Protein AF-A0A554A199-F1 (afdb_monomer_lite)

Secondary structure (DSSP, 8-state):
--EEESS--HHHHHHHHT-S-EEEEE--SSTTSPPEEEEE-SS-EEEEETTEEEEEEE--S--HHHHHHHHH-EEEEEEE-SSSS--EEEEEEEEEEE-TTSHHHHHHGGGS---TTEEEEEEEEEEEEEEE--TTPPP--------HHHHHHHTS-HHHHHHHHHHHSSB-TT-PBPHHHHHHT-

Radius of gyration: 16.73 Å; chains: 1; bounding box: 45×37×40 Å

Structure (mmCIF, N/CA/C/O backbone):
data_AF-A0A554A199-F1
#
_entry.id   AF-A0A554A199-F1
#
loop_
_atom_site.group_PDB
_atom_site.id
_atom_site.type_symbol
_atom_site.label_atom_id
_atom_site.label_alt_id
_atom_site.label_comp_id
_atom_site.label_asym_id
_atom_site.label_entity_id
_atom_site.label_seq_id
_atom_site.pdbx_PDB_ins_code
_atom_site.Cartn_x
_atom_site.Cartn_y
_atom_site.Cartn_z
_atom_site.occupancy
_atom_site.B_iso_or_equiv
_atom_site.auth_seq_id
_atom_site.auth_comp_id
_atom_site.auth_asym_id
_atom_site.auth_atom_id
_atom_site.pdbx_PDB_model_num
ATOM 1 N N . MET A 1 1 ? -18.765 7.154 17.580 1.00 75.56 1 MET A N 1
ATOM 2 C CA . MET A 1 1 ? -17.843 8.310 17.665 1.00 75.56 1 MET A CA 1
ATOM 3 C C . MET A 1 1 ? -16.475 7.884 17.159 1.00 75.56 1 MET A C 1
ATOM 5 O O . MET A 1 1 ? -16.117 6.733 17.389 1.00 75.56 1 MET A O 1
ATOM 9 N N . ALA A 1 2 ? -15.752 8.751 16.447 1.00 90.25 2 ALA A N 1
ATOM 10 C CA . ALA A 1 2 ? -14.394 8.428 16.018 1.00 90.25 2 ALA A CA 1
ATOM 11 C C . ALA A 1 2 ? -13.449 8.342 17.228 1.00 90.25 2 ALA A C 1
ATOM 13 O O . ALA A 1 2 ? -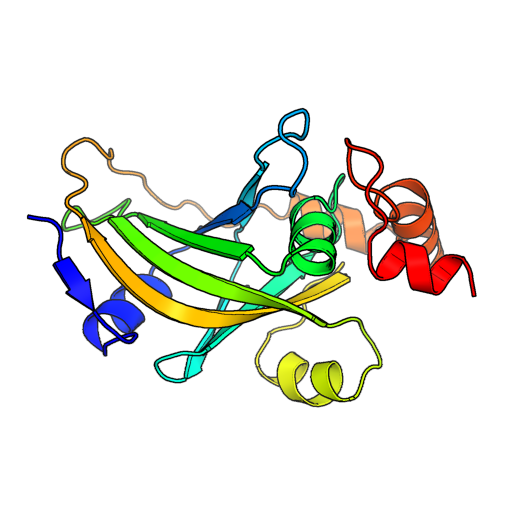13.617 9.101 18.182 1.00 90.25 2 ALA A O 1
ATOM 14 N N . LYS A 1 3 ? -12.486 7.420 17.193 1.00 97.06 3 LYS A N 1
ATOM 15 C CA . LYS A 1 3 ? -11.450 7.262 18.222 1.00 97.06 3 LYS A CA 1
ATOM 16 C C . LYS A 1 3 ? -10.078 7.204 17.565 1.00 97.06 3 LYS A C 1
ATOM 18 O O . LYS A 1 3 ? -9.952 6.690 16.455 1.00 97.06 3 LYS A O 1
ATOM 23 N N . THR A 1 4 ? -9.081 7.725 18.263 1.00 98.19 4 THR A N 1
ATOM 24 C CA . THR A 1 4 ? -7.686 7.762 17.824 1.00 98.19 4 THR A CA 1
ATOM 25 C C . THR A 1 4 ? -6.834 6.991 18.823 1.00 98.19 4 THR A C 1
ATOM 27 O O . THR A 1 4 ? -7.099 7.049 20.022 1.00 98.19 4 THR A O 1
ATOM 30 N N . TYR A 1 5 ? -5.835 6.274 18.324 1.00 98.50 5 TYR A N 1
ATOM 31 C CA . TYR A 1 5 ? -4.916 5.446 19.092 1.00 98.50 5 TYR A CA 1
ATOM 32 C C . TYR A 1 5 ? -3.501 5.620 18.546 1.00 98.50 5 TYR A C 1
ATOM 34 O O . TYR A 1 5 ? -3.322 5.886 17.356 1.00 98.50 5 TYR A O 1
ATOM 42 N N . GLU A 1 6 ? -2.509 5.420 19.405 1.00 97.94 6 GLU A N 1
ATOM 43 C CA . GLU A 1 6 ? -1.090 5.497 19.037 1.00 97.94 6 GLU A CA 1
ATOM 44 C C . GLU A 1 6 ? -0.603 4.231 18.320 1.00 97.94 6 GLU A C 1
ATOM 46 O O . GLU A 1 6 ? 0.428 4.259 17.660 1.00 97.94 6 GLU A O 1
ATOM 51 N N . SER A 1 7 ? -1.336 3.117 18.420 1.00 98.31 7 SER A N 1
ATOM 52 C CA . SER A 1 7 ? -0.926 1.829 17.857 1.00 98.31 7 SER A CA 1
ATOM 53 C C . SER A 1 7 ? -2.106 0.908 17.516 1.00 98.31 7 SER A C 1
ATOM 55 O O . SER A 1 7 ? -3.270 1.145 17.869 1.00 98.31 7 SER A O 1
ATOM 57 N N . ILE A 1 8 ? -1.807 -0.154 16.770 1.00 98.81 8 ILE A N 1
ATOM 58 C CA . ILE A 1 8 ? -2.719 -1.249 16.446 1.00 98.81 8 ILE A CA 1
ATOM 59 C C . ILE A 1 8 ? -2.924 -2.081 17.718 1.00 98.81 8 ILE A C 1
ATOM 61 O O . ILE A 1 8 ? -1.979 -2.613 18.293 1.00 98.81 8 ILE A O 1
ATOM 65 N N . LEU A 1 9 ? -4.181 -2.187 18.152 1.00 98.62 9 LEU A N 1
ATOM 66 C CA . LEU A 1 9 ? -4.595 -2.993 19.298 1.00 98.62 9 LEU A CA 1
ATOM 67 C C . LEU A 1 9 ? -5.093 -4.363 18.815 1.00 98.62 9 LEU A C 1
ATOM 69 O O . LEU A 1 9 ? -5.524 -4.460 17.664 1.00 98.62 9 LEU A O 1
ATOM 73 N N . PRO A 1 10 ? -5.183 -5.384 19.688 1.00 98.56 10 PRO A N 1
ATOM 74 C CA . PRO A 1 10 ? -5.672 -6.710 19.297 1.00 98.56 10 PRO A CA 1
ATOM 75 C C . PRO A 1 10 ? -7.042 -6.696 18.597 1.00 98.56 10 PRO A C 1
ATOM 77 O O . PRO A 1 10 ? -7.283 -7.444 17.654 1.00 98.56 10 PRO A O 1
ATOM 80 N N . ALA A 1 11 ? -7.945 -5.792 18.996 1.00 97.75 11 ALA A N 1
ATOM 81 C CA . ALA A 1 11 ? -9.241 -5.626 18.333 1.00 97.75 11 ALA A CA 1
ATOM 82 C C . ALA A 1 11 ? -9.128 -5.034 16.911 1.00 97.75 11 ALA A C 1
ATOM 84 O O . ALA A 1 11 ? -9.928 -5.374 16.038 1.00 97.75 11 ALA A O 1
ATOM 85 N N . HIS A 1 12 ? -8.147 -4.155 16.675 1.00 98.44 12 HIS A N 1
ATOM 86 C CA . HIS A 1 12 ? -7.847 -3.594 15.354 1.00 98.44 12 HIS A CA 1
ATOM 87 C C . HIS A 1 12 ? -7.248 -4.661 14.440 1.00 98.44 12 HIS A C 1
ATOM 89 O O . HIS A 1 12 ? -7.703 -4.809 13.312 1.00 98.44 12 HIS A O 1
ATOM 95 N N . GLU A 1 13 ? -6.283 -5.427 14.944 1.00 98.44 13 GLU A N 1
ATOM 96 C CA . GLU A 1 13 ? -5.675 -6.551 14.232 1.00 98.44 13 GLU A CA 1
ATOM 97 C C . GLU A 1 13 ? -6.724 -7.592 13.841 1.00 98.44 13 GLU A C 1
ATOM 99 O O . GLU A 1 13 ? -6.880 -7.891 12.661 1.00 98.44 13 GLU A O 1
ATOM 104 N N . ALA A 1 14 ? -7.545 -8.044 14.796 1.00 97.88 14 ALA A N 1
ATOM 105 C CA . ALA A 1 14 ? -8.619 -8.991 14.516 1.00 97.88 14 ALA A CA 1
ATOM 106 C C . ALA A 1 14 ? -9.585 -8.476 13.437 1.00 97.88 14 ALA A C 1
ATOM 108 O O . ALA A 1 14 ? -10.088 -9.259 12.633 1.00 97.88 14 ALA A O 1
ATOM 109 N N . PHE A 1 15 ? -9.868 -7.170 13.416 1.00 97.94 15 PHE A N 1
ATOM 110 C CA . PHE A 1 15 ? -10.668 -6.567 12.354 1.00 97.94 15 PHE A CA 1
ATOM 111 C C . PHE A 1 15 ? -9.951 -6.585 11.004 1.00 97.94 15 PHE A C 1
ATOM 113 O O . PHE A 1 15 ? -10.557 -7.023 10.028 1.00 97.94 15 PHE A O 1
ATOM 120 N N . ILE A 1 16 ? -8.695 -6.136 10.956 1.00 98.31 16 ILE A N 1
ATOM 121 C CA . ILE A 1 16 ? -7.876 -6.065 9.740 1.00 98.31 16 ILE A CA 1
ATOM 122 C C . ILE A 1 16 ? -7.748 -7.449 9.093 1.00 98.31 16 ILE A C 1
ATOM 124 O O . ILE A 1 16 ? -8.005 -7.574 7.900 1.00 98.31 16 ILE A O 1
ATOM 128 N N . THR A 1 17 ? -7.465 -8.496 9.873 1.00 96.19 17 THR A N 1
ATOM 129 C CA . THR A 1 17 ? -7.273 -9.872 9.375 1.00 96.19 17 THR A CA 1
ATOM 130 C C . THR A 1 17 ? -8.523 -10.470 8.717 1.00 96.19 17 THR A C 1
ATOM 132 O O . THR A 1 17 ? -8.421 -11.398 7.921 1.00 96.19 17 THR A O 1
ATOM 135 N N . ARG A 1 18 ? -9.722 -9.948 9.009 1.00 95.31 18 ARG A N 1
ATOM 136 C CA . ARG A 1 18 ? -10.963 -10.384 8.340 1.00 95.31 18 ARG A CA 1
ATOM 137 C C . ARG A 1 18 ? -11.209 -9.693 7.000 1.00 95.31 18 ARG A C 1
ATOM 139 O O . ARG A 1 18 ? -12.078 -10.126 6.247 1.00 95.31 18 ARG A O 1
ATOM 146 N N . GLN A 1 19 ? -10.498 -8.607 6.707 1.00 96.44 19 GLN A N 1
ATOM 147 C CA . GLN A 1 19 ? -10.754 -7.821 5.506 1.00 96.44 19 GLN A CA 1
ATOM 148 C C . GLN A 1 19 ? -10.137 -8.489 4.280 1.00 96.44 19 GLN A C 1
ATOM 150 O O . GLN A 1 19 ? -8.992 -8.924 4.305 1.00 96.44 19 GLN A O 1
ATOM 155 N N . ARG A 1 20 ? -10.901 -8.532 3.185 1.00 95.56 20 ARG A N 1
ATOM 156 C CA . ARG A 1 20 ? -10.454 -9.054 1.878 1.00 95.56 20 ARG A CA 1
ATOM 157 C C . ARG A 1 20 ? -9.939 -7.969 0.938 1.00 95.56 20 ARG A C 1
ATOM 159 O O . ARG A 1 20 ? -9.329 -8.256 -0.082 1.00 95.56 20 ARG A O 1
ATOM 166 N N . VAL A 1 21 ? -10.212 -6.712 1.273 1.00 97.56 21 VAL A N 1
ATOM 167 C CA . VAL A 1 21 ? -9.780 -5.547 0.510 1.00 97.56 21 VAL A CA 1
ATOM 168 C C . VAL A 1 21 ? -9.412 -4.423 1.469 1.00 97.56 21 VAL A C 1
ATOM 170 O O . VAL A 1 21 ? -10.056 -4.222 2.502 1.00 97.56 21 VAL A O 1
ATOM 173 N N . PHE A 1 22 ? -8.383 -3.671 1.110 1.00 98.62 22 PHE A N 1
ATOM 174 C CA . PHE A 1 22 ? -7.999 -2.434 1.777 1.00 98.62 22 PHE A CA 1
ATOM 175 C C . PHE A 1 22 ? -7.674 -1.360 0.746 1.00 98.62 22 PHE A C 1
ATOM 177 O O . PHE A 1 22 ? -7.474 -1.639 -0.434 1.00 98.62 22 PHE A O 1
ATOM 184 N N . PHE A 1 23 ? -7.648 -0.108 1.183 1.00 98.75 23 PHE A N 1
ATOM 185 C CA . PHE A 1 23 ? -7.458 1.046 0.313 1.00 98.75 23 PHE A CA 1
ATOM 186 C C . PHE A 1 23 ? -6.222 1.805 0.748 1.00 98.75 23 PHE A C 1
ATOM 188 O O . PHE A 1 23 ? -6.055 2.097 1.929 1.00 98.75 23 PHE A O 1
ATOM 195 N N . VAL A 1 24 ? -5.375 2.154 -0.209 1.00 98.81 24 VAL A N 1
ATOM 196 C CA . VAL A 1 24 ? -4.153 2.911 0.038 1.00 98.81 24 VAL A CA 1
ATOM 197 C C . VAL A 1 24 ? -4.304 4.304 -0.546 1.00 98.81 24 VAL A C 1
ATOM 199 O O . VAL A 1 24 ? -4.477 4.448 -1.752 1.00 98.81 24 VAL A O 1
ATOM 202 N N . GLY A 1 25 ? -4.244 5.318 0.310 1.00 98.75 25 GLY A N 1
ATOM 203 C CA . GLY A 1 25 ? -4.202 6.726 -0.062 1.00 98.75 25 GLY A CA 1
ATOM 204 C C . GLY A 1 25 ? -2.772 7.263 -0.039 1.00 98.75 25 GLY A C 1
ATOM 205 O O . GLY A 1 25 ? -2.051 7.059 0.940 1.00 98.75 25 GLY A O 1
ATOM 206 N N . SER A 1 26 ? -2.372 7.970 -1.091 1.00 98.56 26 SER A N 1
ATOM 207 C CA . SER A 1 26 ? -1.074 8.647 -1.199 1.00 98.56 26 SER A CA 1
ATOM 208 C C . SER A 1 26 ? -1.205 9.906 -2.053 1.00 98.56 26 SER A C 1
ATOM 210 O O . SER A 1 26 ? -2.042 9.963 -2.948 1.00 98.56 26 SER A O 1
ATOM 212 N N . ALA A 1 27 ? -0.359 10.908 -1.834 1.00 98.12 27 ALA A N 1
ATOM 213 C CA . ALA A 1 27 ? -0.385 12.145 -2.617 1.00 98.12 27 ALA A CA 1
ATOM 214 C C . ALA A 1 27 ? 1.037 12.681 -2.826 1.00 98.12 27 ALA A C 1
ATOM 216 O O . ALA A 1 27 ? 1.862 12.541 -1.909 1.00 98.12 27 ALA A O 1
ATOM 217 N N . PRO A 1 28 ? 1.323 13.296 -3.982 1.00 97.50 28 PRO A N 1
ATOM 218 C CA . PRO A 1 28 ? 2.590 13.971 -4.209 1.00 97.50 28 PRO A CA 1
ATOM 219 C C . PRO A 1 28 ? 2.679 15.261 -3.374 1.00 97.50 28 PRO A C 1
ATOM 221 O O . PRO A 1 28 ? 1.742 15.633 -2.658 1.00 97.50 28 PRO A O 1
ATOM 224 N N . LEU A 1 29 ? 3.835 15.921 -3.406 1.00 97.06 29 LEU A N 1
ATOM 225 C CA . LEU A 1 29 ? 4.047 17.227 -2.776 1.00 97.06 29 LEU A CA 1
ATOM 226 C C . LEU A 1 29 ? 3.475 18.378 -3.603 1.00 97.06 29 LEU A C 1
ATOM 228 O O . LEU A 1 29 ? 3.079 19.384 -3.022 1.00 97.06 29 LEU A O 1
ATOM 232 N N . SER A 1 30 ? 3.447 18.234 -4.929 1.00 96.00 30 SER A N 1
ATOM 233 C CA . SER A 1 30 ? 2.908 19.258 -5.825 1.00 96.00 30 SER A CA 1
ATOM 234 C C . SER A 1 30 ? 1.414 19.467 -5.587 1.00 96.00 30 SER A C 1
ATOM 236 O O . SER A 1 30 ? 0.653 18.501 -5.549 1.00 96.00 30 SER A O 1
ATOM 238 N N . GLU A 1 31 ? 0.991 20.729 -5.495 1.00 95.38 31 GLU A N 1
ATOM 239 C CA . GLU A 1 31 ? -0.426 21.109 -5.420 1.00 95.38 31 GLU A CA 1
ATOM 240 C C . GLU A 1 31 ? -1.186 20.802 -6.721 1.00 95.38 31 GLU A C 1
ATOM 242 O O . GLU A 1 31 ? -2.398 20.609 -6.695 1.00 95.38 31 GLU A O 1
ATOM 247 N N . GLU A 1 32 ? -0.474 20.711 -7.848 1.00 95.31 32 GLU A N 1
ATOM 248 C CA . GLU A 1 32 ? -1.026 20.312 -9.151 1.00 95.31 32 GLU A CA 1
ATOM 249 C C . GLU A 1 32 ? -1.072 18.786 -9.332 1.00 95.31 32 GLU A C 1
ATOM 251 O O . GLU A 1 32 ? -1.660 18.289 -10.292 1.00 95.31 32 GLU A O 1
ATOM 256 N N . GLY A 1 33 ? -0.424 18.037 -8.435 1.00 94.94 33 GLY A N 1
ATOM 257 C CA . GLY A 1 33 ? -0.337 16.585 -8.516 1.00 94.94 33 GLY A CA 1
ATOM 258 C C . GLY A 1 33 ? -1.620 15.882 -8.070 1.00 94.94 33 GLY A C 1
ATOM 259 O O . GLY A 1 33 ? -2.427 16.400 -7.296 1.00 94.94 33 GLY A O 1
ATOM 260 N N . ASN A 1 34 ? -1.804 14.654 -8.543 1.00 97.19 34 ASN A N 1
ATOM 261 C CA . ASN A 1 34 ? -3.024 13.894 -8.335 1.00 97.19 34 ASN A CA 1
ATOM 262 C C . ASN A 1 34 ? -2.988 13.107 -7.019 1.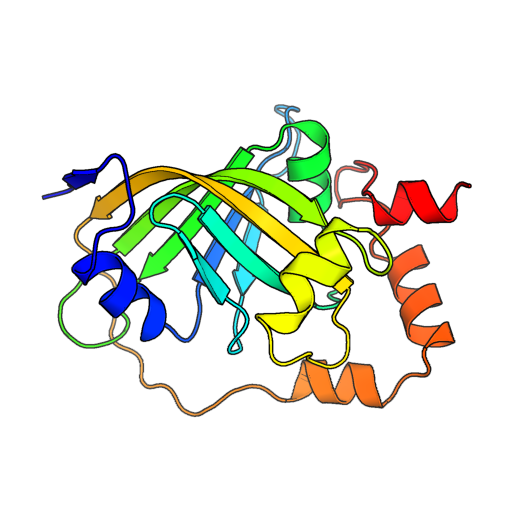00 97.19 34 ASN A C 1
ATOM 264 O O . ASN A 1 34 ? -2.079 12.324 -6.734 1.00 97.19 34 ASN A O 1
ATOM 268 N N . VAL A 1 35 ? -4.040 13.251 -6.209 1.00 98.00 35 VAL A N 1
ATOM 269 C CA . VAL A 1 35 ? -4.253 12.376 -5.049 1.00 98.00 35 VAL A CA 1
ATOM 270 C C . VAL A 1 35 ? -4.637 10.984 -5.544 1.00 98.00 35 VAL A C 1
ATOM 272 O O . VAL A 1 35 ? -5.597 10.816 -6.292 1.00 98.00 35 VAL A O 1
ATOM 275 N N . ASN A 1 36 ? -3.918 9.967 -5.078 1.00 98.00 36 ASN A N 1
ATOM 276 C CA . ASN A 1 36 ? -4.136 8.583 -5.466 1.00 98.00 36 ASN A CA 1
ATOM 277 C C . ASN A 1 36 ? -4.848 7.799 -4.356 1.00 98.00 36 ASN A C 1
ATOM 279 O O . ASN A 1 36 ? -4.467 7.866 -3.185 1.00 98.00 36 ASN A O 1
ATOM 283 N N . ILE A 1 37 ? -5.840 6.998 -4.748 1.00 98.25 37 ILE A N 1
ATOM 284 C CA . ILE A 1 37 ? -6.472 5.980 -3.906 1.00 98.25 37 ILE A CA 1
ATOM 285 C C . ILE A 1 37 ? -6.457 4.664 -4.678 1.00 98.25 37 ILE A C 1
ATOM 287 O O . ILE A 1 37 ? -7.042 4.556 -5.752 1.00 98.25 37 ILE A O 1
ATOM 291 N N . SER A 1 38 ? -5.797 3.650 -4.129 1.00 97.38 38 SER A N 1
ATOM 292 C CA . SER A 1 38 ? -5.647 2.345 -4.770 1.00 97.38 38 SER A CA 1
ATOM 293 C C . SER A 1 38 ? -6.240 1.236 -3.899 1.00 97.38 38 SER A C 1
ATOM 295 O O . SER A 1 38 ? -5.726 1.011 -2.800 1.00 97.38 38 SER A O 1
ATOM 297 N N . PRO A 1 39 ? -7.281 0.515 -4.353 1.00 97.50 39 PRO A N 1
ATOM 298 C CA . PRO A 1 39 ? -7.716 -0.702 -3.682 1.00 97.50 39 PRO A CA 1
ATOM 299 C C . PRO A 1 39 ? -6.672 -1.811 -3.865 1.00 97.50 39 PRO A C 1
ATOM 301 O O . PRO A 1 39 ? -6.008 -1.903 -4.902 1.00 97.50 39 PRO A O 1
ATOM 304 N N . LYS A 1 40 ? -6.538 -2.657 -2.849 1.00 97.75 40 LYS A N 1
ATOM 305 C CA . LYS A 1 40 ? -5.666 -3.831 -2.805 1.00 97.75 40 LYS A CA 1
ATOM 306 C C . LYS A 1 40 ? -6.484 -5.014 -2.297 1.00 97.75 40 LYS A C 1
ATOM 308 O O . LYS A 1 40 ? -7.222 -4.854 -1.330 1.00 97.75 40 LYS A O 1
ATOM 313 N N . GLY A 1 41 ? -6.374 -6.151 -2.974 1.00 95.69 41 GLY A N 1
ATOM 314 C CA . GLY A 1 41 ? -7.018 -7.417 -2.607 1.00 95.69 41 GLY A CA 1
ATOM 315 C C . GLY A 1 41 ? -5.985 -8.535 -2.479 1.00 95.69 41 GLY A C 1
ATOM 316 O O . GLY A 1 41 ? -4.788 -8.242 -2.459 1.00 95.69 41 GLY A O 1
ATOM 317 N N . TYR A 1 42 ? -6.448 -9.789 -2.467 1.00 96.00 42 TYR A N 1
ATOM 318 C CA . TYR A 1 42 ? -5.669 -10.970 -2.076 1.00 96.00 42 TYR A CA 1
ATOM 319 C C . TYR A 1 42 ? -5.218 -10.941 -0.609 1.00 96.00 42 TYR A C 1
ATOM 321 O O . TYR A 1 42 ? -5.322 -9.929 0.087 1.00 96.00 42 TYR A O 1
ATOM 329 N N . ASP A 1 43 ? -4.659 -12.058 -0.140 1.00 96.06 43 ASP A N 1
ATOM 330 C CA . ASP A 1 43 ? -3.967 -12.112 1.148 1.00 96.06 43 ASP A CA 1
ATOM 331 C C . ASP A 1 43 ? -2.581 -11.446 1.057 1.00 96.06 43 ASP A C 1
ATOM 333 O O . ASP A 1 43 ? -1.535 -12.090 1.070 1.00 96.06 43 ASP A O 1
ATOM 337 N N . SER A 1 44 ? -2.580 -10.124 0.884 1.00 97.50 44 SER A N 1
ATOM 338 C CA . SER A 1 44 ? -1.377 -9.350 0.581 1.00 97.50 44 SER A CA 1
ATOM 339 C C . SER A 1 44 ? -0.952 -8.409 1.707 1.00 97.50 44 SER A C 1
ATOM 341 O O . SER A 1 44 ? -0.033 -7.627 1.490 1.00 97.50 44 SER A O 1
ATOM 343 N N . PHE A 1 45 ? -1.617 -8.407 2.866 1.00 98.62 45 PHE A N 1
ATOM 344 C CA . PHE A 1 45 ? -1.367 -7.467 3.967 1.00 98.62 45 PHE A CA 1
ATOM 345 C C . PHE A 1 45 ? -0.822 -8.189 5.200 1.00 98.62 45 PHE A C 1
ATOM 347 O O . PHE A 1 45 ? -1.317 -9.251 5.572 1.00 98.62 45 PHE A O 1
ATOM 354 N N . ARG A 1 46 ? 0.179 -7.612 5.865 1.00 98.50 46 ARG A N 1
ATOM 355 C CA . ARG A 1 46 ? 0.789 -8.157 7.083 1.00 98.50 46 ARG A CA 1
ATOM 356 C C . ARG A 1 46 ? 0.919 -7.073 8.143 1.00 98.50 46 ARG A C 1
ATOM 358 O O . ARG A 1 46 ? 1.353 -5.959 7.856 1.00 98.50 46 ARG A O 1
ATOM 365 N N . ILE A 1 47 ? 0.565 -7.422 9.375 1.00 98.69 47 ILE A N 1
ATOM 366 C CA . ILE A 1 47 ? 0.889 -6.644 10.572 1.00 98.69 47 ILE A CA 1
ATOM 367 C C . ILE A 1 47 ? 2.198 -7.223 11.107 1.00 98.69 47 ILE A C 1
ATOM 369 O O . ILE A 1 47 ? 2.259 -8.406 11.427 1.00 98.69 47 ILE A O 1
ATOM 373 N N . LEU A 1 48 ? 3.255 -6.413 11.129 1.00 98.44 48 LEU A N 1
ATOM 374 C CA . LEU A 1 48 ? 4.601 -6.825 11.545 1.00 98.44 48 LEU A CA 1
ATOM 375 C C . LEU A 1 48 ? 4.849 -6.508 13.025 1.00 98.44 48 LEU A C 1
ATOM 377 O O . LEU A 1 48 ? 5.562 -7.231 13.714 1.00 98.44 48 LEU A O 1
ATOM 381 N N . SER A 1 49 ? 4.241 -5.431 13.522 1.00 98.44 49 SER A N 1
ATOM 382 C CA . SER A 1 49 ? 4.188 -5.073 14.941 1.00 98.44 49 SER A CA 1
ATOM 383 C C . SER A 1 49 ? 2.984 -4.165 15.216 1.00 98.44 49 SER A C 1
ATOM 385 O O . SER A 1 49 ? 2.222 -3.827 14.308 1.00 98.44 49 SER A O 1
ATOM 387 N N . THR A 1 50 ? 2.821 -3.696 16.456 1.00 98.38 50 THR A N 1
ATOM 388 C CA . THR A 1 50 ? 1.744 -2.759 16.825 1.00 98.38 50 THR A CA 1
ATOM 389 C C . THR A 1 50 ? 1.807 -1.431 16.062 1.00 98.38 50 THR A C 1
ATOM 391 O O . THR A 1 50 ? 0.811 -0.715 16.000 1.00 98.38 50 THR A O 1
ATOM 394 N N . ASN A 1 51 ? 2.955 -1.085 15.474 1.00 98.56 51 ASN A N 1
ATOM 395 C CA . ASN A 1 51 ? 3.177 0.170 14.753 1.00 98.56 51 ASN A CA 1
ATOM 396 C C . ASN A 1 51 ? 3.813 -0.049 13.383 1.00 98.56 51 ASN A C 1
ATOM 398 O O . ASN A 1 51 ? 4.333 0.890 12.786 1.00 98.56 51 ASN A O 1
ATOM 402 N N . GLU A 1 52 ? 3.783 -1.273 12.868 1.00 98.69 52 GLU A N 1
ATOM 403 C CA . GLU A 1 52 ? 4.415 -1.577 11.598 1.00 98.69 52 GLU A CA 1
ATOM 404 C C . GLU A 1 52 ? 3.601 -2.578 10.802 1.00 98.69 52 GLU A C 1
ATOM 406 O O . GLU A 1 52 ? 3.168 -3.611 11.311 1.00 98.69 52 GLU A O 1
ATOM 411 N N . VAL A 1 53 ? 3.393 -2.253 9.534 1.00 98.88 53 VAL A N 1
ATOM 412 C CA . VAL A 1 53 ? 2.641 -3.073 8.592 1.00 98.88 53 VAL A CA 1
ATOM 413 C C . VAL A 1 53 ? 3.378 -3.134 7.266 1.00 98.88 53 VAL A C 1
ATOM 415 O O . VAL A 1 53 ? 4.182 -2.258 6.944 1.00 98.88 53 VAL A O 1
ATOM 418 N N . ALA A 1 54 ? 3.080 -4.147 6.468 1.00 98.81 54 ALA A N 1
ATOM 419 C CA . ALA A 1 54 ? 3.563 -4.238 5.105 1.00 98.81 54 ALA A CA 1
ATOM 420 C C . ALA A 1 54 ? 2.488 -4.812 4.188 1.00 98.81 54 ALA A C 1
ATOM 422 O O . ALA A 1 54 ? 1.614 -5.558 4.629 1.00 98.81 54 ALA A O 1
ATOM 423 N N . TYR A 1 55 ? 2.562 -4.490 2.899 1.00 98.75 55 TYR A N 1
ATOM 424 C CA . TYR A 1 55 ? 1.782 -5.205 1.901 1.00 98.75 55 TYR A CA 1
ATOM 425 C C . TYR A 1 55 ? 2.581 -5.547 0.650 1.00 98.75 55 TYR A C 1
ATOM 427 O O . TYR A 1 55 ? 3.439 -4.779 0.207 1.00 98.75 55 TYR A O 1
ATOM 435 N N . LEU A 1 56 ? 2.266 -6.708 0.076 1.00 98.44 56 LEU A N 1
ATOM 436 C CA . LEU A 1 56 ? 2.802 -7.171 -1.193 1.00 98.44 56 LEU A CA 1
ATOM 437 C C . LEU A 1 56 ? 2.107 -6.421 -2.335 1.00 98.44 56 LEU A C 1
ATOM 439 O O . LEU A 1 56 ? 0.897 -6.534 -2.525 1.00 98.44 56 LEU A O 1
ATOM 443 N N . ASP A 1 57 ? 2.866 -5.636 -3.095 1.00 98.00 57 ASP A N 1
ATOM 444 C CA . ASP A 1 57 ? 2.353 -4.850 -4.212 1.00 98.00 57 ASP A CA 1
ATOM 445 C C . ASP A 1 57 ? 2.678 -5.543 -5.540 1.00 98.00 57 ASP A C 1
ATOM 447 O O . ASP A 1 57 ? 3.841 -5.761 -5.903 1.00 98.00 57 ASP A O 1
ATOM 451 N N . LEU A 1 58 ? 1.626 -5.916 -6.267 1.00 97.19 58 LEU A N 1
ATOM 452 C CA . LEU A 1 58 ? 1.724 -6.658 -7.521 1.00 97.19 58 LEU A CA 1
ATOM 453 C C . LEU A 1 58 ? 1.867 -5.719 -8.725 1.00 97.19 58 LEU A C 1
ATOM 455 O O . LEU A 1 58 ? 1.585 -4.520 -8.673 1.00 97.19 58 LEU A O 1
ATOM 459 N N . THR A 1 59 ? 2.312 -6.277 -9.847 1.00 96.56 59 THR A N 1
ATOM 460 C CA . THR A 1 59 ? 2.494 -5.536 -11.099 1.00 96.56 59 THR A CA 1
ATOM 461 C C . THR A 1 59 ? 1.145 -5.121 -11.669 1.00 96.56 59 THR A C 1
ATOM 463 O O . THR A 1 59 ? 0.423 -5.943 -12.214 1.00 96.56 59 THR A O 1
ATOM 466 N N . GLY A 1 60 ? 0.829 -3.833 -11.572 1.00 92.94 60 GLY A N 1
ATOM 467 C CA . GLY A 1 60 ? -0.348 -3.226 -12.191 1.00 92.94 60 GLY A CA 1
ATOM 468 C C . GLY A 1 60 ? 0.009 -2.196 -13.262 1.00 92.94 60 GLY A C 1
ATOM 469 O O . GLY A 1 60 ? 1.182 -1.913 -13.529 1.00 92.94 60 GLY A O 1
ATOM 470 N N . SER A 1 61 ? -1.023 -1.586 -13.845 1.00 91.88 61 SER A N 1
ATOM 471 C CA . SER A 1 61 ? -0.892 -0.562 -14.890 1.00 91.88 61 SER A CA 1
ATOM 472 C C . SER A 1 61 ? -0.177 0.713 -14.437 1.00 91.88 61 SER A C 1
ATOM 474 O O . SER A 1 61 ? 0.408 1.389 -15.280 1.00 91.88 61 SER A O 1
ATOM 476 N N . GLY A 1 62 ? -0.194 1.013 -13.135 1.00 94.19 62 GLY A N 1
ATOM 477 C CA . GLY A 1 62 ? 0.466 2.170 -12.531 1.00 94.19 62 GLY A CA 1
ATOM 478 C C . GLY A 1 62 ? 1.325 1.816 -11.316 1.00 94.19 62 GLY A C 1
ATOM 479 O O . GLY A 1 62 ? 1.377 0.664 -10.859 1.00 94.19 62 GLY A O 1
ATOM 480 N N . ASN A 1 63 ? 2.024 2.828 -10.801 1.00 97.50 63 ASN A N 1
ATOM 481 C CA . ASN A 1 63 ? 2.888 2.725 -9.623 1.00 97.50 63 ASN A CA 1
ATOM 482 C C . ASN A 1 63 ? 2.877 4.021 -8.776 1.00 97.50 63 ASN A C 1
ATOM 484 O O . ASN A 1 63 ? 3.885 4.394 -8.179 1.00 97.50 63 ASN A O 1
ATOM 488 N N . GLU A 1 64 ? 1.723 4.699 -8.737 1.00 98.00 64 GLU A N 1
ATOM 489 C CA . GLU A 1 64 ? 1.501 6.009 -8.096 1.00 98.00 64 GLU A CA 1
ATOM 490 C C . GLU A 1 64 ? 1.940 6.039 -6.631 1.00 98.00 64 GLU A C 1
ATOM 492 O O . GLU A 1 64 ? 2.744 6.871 -6.216 1.00 98.00 64 GLU A O 1
ATOM 497 N N . THR A 1 65 ? 1.469 5.069 -5.843 1.00 98.25 65 THR A N 1
ATOM 498 C CA . THR A 1 65 ? 1.817 4.956 -4.424 1.00 98.25 65 THR A CA 1
ATOM 499 C C . THR A 1 65 ? 3.325 4.882 -4.208 1.00 98.25 65 THR A C 1
ATOM 501 O O . THR A 1 65 ? 3.847 5.576 -3.343 1.00 98.25 65 THR A O 1
ATOM 504 N N . SER A 1 66 ? 4.039 4.109 -5.029 1.00 98.38 66 SER A N 1
ATOM 505 C CA . SER A 1 66 ? 5.498 3.997 -4.952 1.00 98.38 66 SER A CA 1
ATOM 506 C C . SER A 1 66 ? 6.195 5.322 -5.248 1.00 98.38 66 SER A C 1
ATOM 508 O O . SER A 1 66 ? 7.124 5.696 -4.532 1.00 98.38 66 SER A O 1
ATOM 510 N N . ALA A 1 67 ? 5.728 6.061 -6.257 1.00 98.25 67 ALA A N 1
ATOM 511 C CA . ALA A 1 67 ? 6.269 7.372 -6.596 1.00 98.25 67 ALA A CA 1
ATOM 512 C C . ALA A 1 67 ? 6.064 8.387 -5.457 1.00 98.25 67 ALA A C 1
ATOM 514 O O . ALA A 1 67 ? 7.031 8.987 -4.993 1.00 98.25 67 ALA A O 1
ATOM 515 N N . HIS A 1 68 ? 4.835 8.513 -4.941 1.00 98.56 68 HIS A N 1
ATOM 516 C CA . HIS A 1 68 ? 4.499 9.471 -3.875 1.00 98.56 68 HIS A CA 1
ATOM 517 C C . HIS A 1 68 ? 5.249 9.153 -2.574 1.00 98.56 68 HIS A C 1
ATOM 519 O O . HIS A 1 68 ? 5.791 10.042 -1.920 1.00 98.56 68 HIS A O 1
ATOM 525 N N . ILE A 1 69 ? 5.333 7.869 -2.211 1.00 98.06 69 ILE A N 1
ATOM 526 C CA . ILE A 1 69 ? 6.076 7.422 -1.028 1.00 98.06 69 ILE A CA 1
ATOM 527 C C . ILE A 1 69 ? 7.572 7.698 -1.188 1.00 98.06 69 ILE A C 1
ATOM 529 O O . ILE A 1 69 ? 8.209 8.163 -0.250 1.00 98.06 69 ILE A O 1
ATOM 533 N N . THR A 1 70 ? 8.137 7.456 -2.370 1.00 97.38 70 THR A N 1
ATOM 534 C CA . THR A 1 70 ? 9.558 7.733 -2.626 1.00 97.38 70 THR A CA 1
ATOM 535 C C . THR A 1 70 ? 9.878 9.221 -2.527 1.00 97.38 70 THR A C 1
ATOM 537 O O . THR A 1 70 ? 10.979 9.582 -2.120 1.00 97.38 70 THR A O 1
ATOM 540 N N . GLU A 1 71 ? 8.935 10.080 -2.907 1.00 97.19 71 GLU A N 1
ATOM 541 C CA . GLU A 1 71 ? 9.083 11.529 -2.813 1.00 97.19 71 GLU A CA 1
ATOM 542 C C . GLU A 1 71 ? 8.954 12.026 -1.367 1.00 97.19 71 GLU A C 1
ATOM 544 O O . GLU A 1 71 ? 9.801 12.782 -0.897 1.00 97.19 71 GLU A O 1
ATOM 549 N N . ASN A 1 72 ? 7.898 11.624 -0.652 1.00 97.50 72 ASN A N 1
ATOM 550 C CA . ASN A 1 72 ? 7.536 12.271 0.613 1.00 97.50 72 ASN A CA 1
ATOM 551 C C . ASN A 1 72 ? 7.162 11.322 1.760 1.00 97.50 72 ASN A C 1
ATOM 553 O O . ASN A 1 72 ? 6.993 11.766 2.901 1.00 97.50 72 ASN A O 1
ATOM 557 N N . GLY A 1 73 ? 7.067 10.022 1.489 1.00 98.12 73 GLY A N 1
ATOM 558 C CA . GLY A 1 73 ? 6.820 8.963 2.464 1.00 98.12 73 GLY A CA 1
ATOM 559 C C . GLY A 1 73 ? 5.394 8.885 3.005 1.00 98.12 73 GLY A C 1
ATOM 560 O O . GLY A 1 73 ? 5.108 7.957 3.749 1.00 98.12 73 GLY A O 1
ATOM 561 N N . ARG A 1 74 ? 4.485 9.818 2.693 1.00 97.88 74 ARG A N 1
ATOM 562 C CA . ARG A 1 74 ? 3.154 9.864 3.322 1.00 97.88 74 ARG A CA 1
ATOM 563 C C . ARG A 1 74 ? 2.225 8.804 2.736 1.00 97.88 74 ARG A C 1
ATOM 565 O O . ARG A 1 74 ? 2.052 8.723 1.520 1.00 97.88 74 ARG A O 1
ATOM 572 N N . MET A 1 75 ? 1.560 8.048 3.607 1.00 98.19 75 MET A N 1
ATOM 573 C CA . MET A 1 75 ? 0.566 7.059 3.200 1.00 98.19 75 MET A CA 1
ATOM 574 C C . MET A 1 75 ? -0.543 6.913 4.248 1.00 98.19 75 MET A C 1
ATOM 576 O O . MET A 1 75 ? -0.330 7.080 5.448 1.00 98.19 75 MET A O 1
ATOM 580 N N . THR A 1 76 ? -1.751 6.585 3.794 1.00 98.75 76 THR A N 1
ATOM 581 C CA . THR A 1 76 ? -2.848 6.121 4.651 1.00 98.75 76 THR A CA 1
ATOM 582 C C . THR A 1 76 ? -3.361 4.787 4.135 1.00 98.75 76 THR A C 1
ATOM 584 O O . THR A 1 76 ? -3.613 4.652 2.943 1.00 98.75 76 THR A O 1
ATOM 587 N N . ILE A 1 77 ? -3.564 3.819 5.023 1.00 98.88 77 ILE A N 1
ATOM 588 C CA . ILE A 1 77 ? -4.252 2.565 4.707 1.00 98.88 77 ILE A CA 1
ATOM 589 C C . ILE A 1 77 ? -5.627 2.599 5.365 1.00 98.88 77 ILE A C 1
ATOM 591 O O . ILE A 1 77 ? -5.740 2.939 6.540 1.00 98.88 77 ILE A O 1
ATOM 595 N N . MET A 1 78 ? -6.678 2.256 4.630 1.00 98.81 78 MET A N 1
ATOM 596 C CA . MET A 1 78 ? -8.049 2.224 5.124 1.00 98.81 78 MET A CA 1
ATOM 597 C C . MET A 1 78 ? -8.682 0.850 4.918 1.00 98.81 78 MET A C 1
ATOM 599 O O . MET A 1 78 ? -8.592 0.258 3.845 1.00 98.81 78 MET A O 1
ATOM 603 N N . PHE A 1 79 ? -9.405 0.414 5.938 1.00 98.62 79 PHE A N 1
ATOM 604 C CA . PHE A 1 79 ? -10.242 -0.776 5.970 1.00 98.62 79 PHE A CA 1
ATOM 605 C C . PHE A 1 79 ? -11.681 -0.368 6.298 1.00 98.62 79 PHE A C 1
ATOM 607 O O . PHE A 1 79 ? -11.896 0.598 7.039 1.00 98.62 79 PHE A O 1
ATOM 614 N N . MET A 1 80 ? -12.669 -1.102 5.791 1.00 97.12 80 MET A N 1
ATOM 615 C CA . MET A 1 80 ? -14.077 -0.863 6.109 1.00 97.12 80 MET A CA 1
ATOM 616 C C . MET A 1 80 ? -14.839 -2.173 6.264 1.00 97.12 80 MET A C 1
ATOM 618 O O . MET A 1 80 ? -14.585 -3.122 5.535 1.00 97.12 80 MET A O 1
ATOM 622 N N . ALA A 1 81 ? -15.770 -2.211 7.213 1.00 96.38 81 ALA A N 1
ATOM 623 C CA . ALA A 1 81 ? -16.612 -3.369 7.449 1.00 96.38 81 ALA A CA 1
ATOM 624 C C . ALA A 1 81 ? -17.642 -3.498 6.321 1.00 96.38 81 ALA A C 1
ATOM 626 O O . ALA A 1 81 ? -18.514 -2.643 6.187 1.00 96.38 81 ALA A O 1
ATOM 627 N N . PHE A 1 82 ? -17.544 -4.573 5.543 1.00 94.25 82 PHE A N 1
ATOM 628 C CA . PHE A 1 82 ? -18.572 -4.969 4.573 1.00 94.25 82 PHE A CA 1
ATOM 629 C C . PHE A 1 82 ? -19.572 -5.984 5.144 1.00 94.25 82 PHE A C 1
ATOM 631 O O . PHE A 1 82 ? -20.571 -6.304 4.509 1.00 94.25 82 PHE A O 1
ATOM 638 N N . GLU A 1 83 ? -19.314 -6.474 6.354 1.00 93.12 83 GLU A N 1
ATOM 639 C CA . GLU A 1 83 ? -20.139 -7.423 7.095 1.00 93.12 83 GLU A CA 1
ATOM 640 C C . GLU A 1 83 ? -20.115 -7.083 8.592 1.00 93.12 83 GLU A C 1
ATOM 642 O O . GLU A 1 83 ? -19.188 -6.433 9.087 1.00 93.12 83 GLU A O 1
ATOM 647 N N . GLY A 1 84 ? -21.126 -7.538 9.335 1.00 92.88 84 GLY A N 1
ATOM 648 C CA . GLY A 1 84 ? -21.188 -7.358 10.785 1.00 92.88 84 GLY A CA 1
ATOM 649 C C . GLY A 1 84 ? -21.319 -5.896 11.229 1.00 92.88 84 GLY A C 1
ATOM 650 O O . GLY A 1 84 ? -22.044 -5.103 10.630 1.00 92.88 84 GLY A O 1
ATOM 651 N N . ALA A 1 85 ? -20.669 -5.546 12.343 1.00 94.25 85 ALA A N 1
ATOM 652 C CA . ALA A 1 85 ? -20.789 -4.216 12.935 1.00 94.25 85 ALA A CA 1
ATOM 653 C C . ALA A 1 85 ? -20.055 -3.141 12.099 1.00 94.25 85 ALA A C 1
ATOM 655 O O . ALA A 1 85 ? -18.898 -3.340 11.719 1.00 94.25 85 ALA A O 1
ATOM 656 N N . PRO A 1 86 ? -20.672 -1.968 11.872 1.00 95.19 86 PRO A N 1
ATOM 657 C CA . PRO A 1 86 ? -20.138 -0.941 10.984 1.00 95.19 86 PRO A CA 1
ATOM 658 C C . PRO A 1 86 ? -18.893 -0.270 11.572 1.00 95.19 86 PRO A C 1
ATOM 660 O O . PRO A 1 86 ? -18.949 0.382 12.619 1.00 95.19 86 PRO A O 1
ATOM 663 N N . MET A 1 87 ? -17.774 -0.349 10.853 1.00 96.75 87 MET A N 1
ATOM 664 C CA . MET A 1 87 ? -16.522 0.297 11.238 1.00 96.75 87 MET A CA 1
ATOM 665 C C . MET A 1 87 ? -15.694 0.689 10.017 1.00 96.75 87 MET A C 1
ATOM 667 O O . MET A 1 87 ? -15.611 -0.052 9.043 1.00 96.75 87 MET A O 1
ATOM 671 N N . ILE A 1 88 ? -15.033 1.841 10.101 1.00 98.38 88 ILE A N 1
ATOM 672 C CA . ILE A 1 88 ? -13.954 2.238 9.197 1.00 98.38 88 ILE A CA 1
ATOM 673 C C . ILE A 1 88 ? -12.702 2.433 10.046 1.00 98.38 88 ILE A C 1
ATOM 675 O O . ILE A 1 88 ? -12.731 3.209 11.005 1.00 98.38 88 ILE A O 1
ATOM 679 N N . LEU A 1 89 ? -11.614 1.761 9.682 1.00 98.69 89 LEU A N 1
ATOM 680 C CA . LEU A 1 89 ? -10.320 1.849 10.352 1.00 98.69 89 LEU A CA 1
ATOM 681 C C . LEU A 1 89 ? -9.290 2.447 9.397 1.00 98.69 89 LEU A C 1
ATOM 683 O O . LEU A 1 89 ? -9.209 2.043 8.242 1.00 98.69 89 LEU A O 1
ATOM 687 N N . ARG A 1 90 ? -8.507 3.415 9.873 1.00 98.81 90 ARG A N 1
ATOM 688 C CA . ARG A 1 90 ? -7.415 4.041 9.123 1.00 98.81 90 A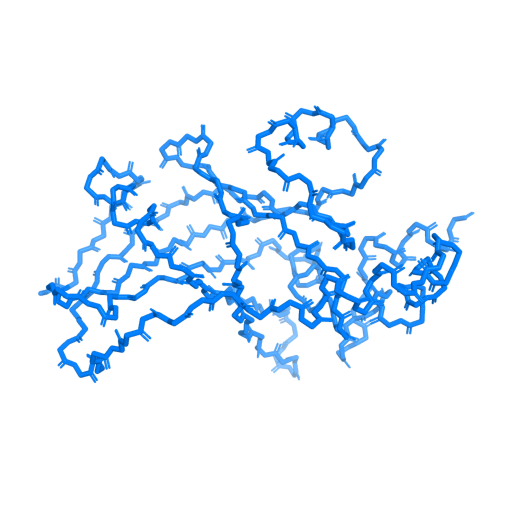RG A CA 1
ATOM 689 C C . ARG A 1 90 ? -6.107 3.915 9.886 1.00 98.81 90 ARG A C 1
ATOM 691 O O . ARG A 1 90 ? -6.078 4.183 11.084 1.00 98.81 90 ARG A O 1
ATOM 698 N N . LEU A 1 91 ? -5.054 3.548 9.172 1.00 98.88 91 LEU A N 1
ATOM 699 C CA . LEU A 1 91 ? -3.671 3.575 9.621 1.00 98.88 91 LEU A CA 1
ATOM 700 C C . LEU A 1 91 ? -2.986 4.736 8.901 1.00 98.88 91 LEU A C 1
ATOM 702 O O . LEU A 1 91 ? -2.885 4.727 7.674 1.00 98.88 91 LEU A O 1
ATOM 706 N N . TYR A 1 92 ? -2.558 5.741 9.652 1.00 98.75 92 TYR A N 1
ATOM 707 C CA . TYR A 1 92 ? -1.790 6.871 9.144 1.00 98.75 92 TYR A CA 1
ATOM 708 C C . TYR A 1 92 ? -0.325 6.680 9.499 1.00 98.75 92 TYR A C 1
ATOM 710 O O . TYR A 1 92 ? -0.007 6.291 10.626 1.00 98.75 92 TYR A O 1
ATOM 718 N N . GLY A 1 93 ? 0.559 6.980 8.555 1.00 98.19 93 GLY A N 1
ATOM 719 C CA . GLY A 1 93 ? 1.978 6.865 8.823 1.00 98.19 93 GLY A CA 1
ATOM 720 C C . GLY A 1 93 ? 2.870 7.181 7.638 1.00 98.19 93 GLY A C 1
ATOM 721 O O . GLY A 1 93 ? 2.456 7.808 6.651 1.00 98.19 93 GLY A O 1
ATOM 722 N N . ARG A 1 94 ? 4.114 6.723 7.757 1.00 98.69 94 ARG A N 1
ATOM 723 C CA . ARG A 1 94 ? 5.148 6.873 6.737 1.00 98.69 94 ARG A CA 1
ATOM 724 C C . ARG A 1 94 ? 5.556 5.521 6.189 1.00 98.69 94 ARG A C 1
ATOM 726 O O . ARG A 1 94 ? 5.706 4.563 6.940 1.00 98.69 94 ARG A O 1
ATOM 733 N N . ALA A 1 95 ? 5.749 5.459 4.884 1.00 98.62 95 ALA A N 1
ATOM 734 C CA . ALA A 1 95 ? 6.062 4.234 4.182 1.00 98.62 95 ALA A CA 1
ATOM 735 C C . ALA A 1 95 ? 7.359 4.332 3.390 1.00 98.62 95 ALA A C 1
ATOM 737 O O . ALA A 1 95 ? 7.898 5.416 3.166 1.00 98.62 95 ALA A O 1
ATOM 738 N N . GLU A 1 96 ? 7.824 3.175 2.951 1.00 98.56 96 GLU A N 1
ATOM 739 C CA . GLU A 1 96 ? 8.941 3.008 2.039 1.00 98.56 96 GLU A CA 1
ATOM 740 C C . GLU A 1 96 ? 8.670 1.864 1.061 1.00 98.56 96 GLU A C 1
ATOM 742 O O . GLU A 1 96 ? 7.819 0.997 1.286 1.00 98.56 96 GLU A O 1
ATOM 747 N N . VAL A 1 97 ? 9.391 1.892 -0.056 1.00 98.56 97 VAL A N 1
ATOM 748 C CA . VAL A 1 97 ? 9.283 0.903 -1.125 1.00 98.56 97 VAL A CA 1
ATOM 749 C C . VAL A 1 97 ? 10.477 -0.033 -1.038 1.00 98.56 97 VAL A C 1
ATOM 751 O O . VAL A 1 97 ? 11.616 0.394 -1.209 1.00 98.56 97 VAL A O 1
ATOM 754 N N . ILE A 1 98 ? 10.201 -1.316 -0.844 1.00 98.56 98 ILE A N 1
ATOM 755 C CA . ILE A 1 98 ? 11.199 -2.376 -0.770 1.00 98.56 98 ILE A CA 1
ATOM 756 C C . ILE A 1 98 ? 11.160 -3.174 -2.072 1.00 98.56 98 ILE A C 1
ATOM 758 O O . ILE A 1 98 ? 10.144 -3.781 -2.420 1.00 98.56 98 ILE A O 1
ATOM 762 N N . LEU A 1 99 ? 12.258 -3.140 -2.824 1.00 97.62 99 LEU A N 1
ATOM 763 C CA . LEU A 1 99 ? 12.365 -3.816 -4.116 1.00 97.62 99 LEU A CA 1
ATOM 764 C C . LEU A 1 99 ? 12.953 -5.224 -3.965 1.00 97.62 99 LEU A C 1
ATOM 766 O O . LEU A 1 99 ? 13.720 -5.464 -3.036 1.00 97.62 99 LEU A O 1
ATOM 770 N N . PRO A 1 100 ? 12.669 -6.143 -4.904 1.00 96.06 100 PRO A N 1
ATOM 771 C CA . PRO A 1 100 ? 13.331 -7.438 -4.946 1.00 96.06 100 PRO A CA 1
ATOM 772 C C . PRO A 1 100 ? 14.858 -7.322 -4.898 1.00 96.06 100 PRO A C 1
ATOM 774 O O . PRO A 1 100 ? 15.443 -6.409 -5.486 1.00 96.06 100 PRO A O 1
ATOM 777 N N . ASN A 1 101 ? 15.491 -8.300 -4.249 1.00 91.56 101 ASN A N 1
ATOM 778 C CA . ASN A 1 101 ? 16.944 -8.436 -4.093 1.00 91.56 101 ASN A CA 1
ATOM 779 C C . ASN A 1 101 ? 17.629 -7.402 -3.175 1.00 91.56 101 ASN A C 1
ATOM 781 O O . ASN A 1 101 ? 18.858 -7.360 -3.150 1.00 91.56 101 ASN A O 1
ATOM 785 N N . THR A 1 102 ? 16.894 -6.594 -2.401 1.00 96.56 102 THR A N 1
ATOM 786 C CA . THR A 1 102 ? 17.490 -5.801 -1.303 1.00 96.56 102 THR A CA 1
ATOM 787 C C . THR A 1 102 ? 17.536 -6.602 0.001 1.00 96.56 102 THR A C 1
ATOM 789 O O . THR A 1 102 ? 16.846 -7.613 0.135 1.00 96.56 102 THR A O 1
ATOM 792 N N . SER A 1 103 ? 18.341 -6.188 0.981 1.00 97.62 103 SER A N 1
ATOM 793 C CA . SER A 1 103 ? 18.400 -6.820 2.312 1.00 97.62 103 SER A CA 1
ATOM 794 C C . SER A 1 103 ? 17.025 -6.894 2.977 1.00 97.62 103 SER A C 1
ATOM 796 O O . SER A 1 103 ? 16.619 -7.945 3.464 1.00 97.62 103 SER A O 1
ATOM 798 N N . GLU A 1 104 ? 16.277 -5.800 2.908 1.00 97.69 104 GLU A N 1
ATOM 799 C CA . GLU A 1 104 ? 14.952 -5.646 3.510 1.00 97.69 104 GLU A CA 1
ATOM 800 C C . GLU A 1 104 ? 13.925 -6.553 2.824 1.00 97.69 104 GLU A C 1
ATOM 802 O O . GLU A 1 104 ? 13.000 -7.050 3.460 1.00 97.69 104 GLU A O 1
ATOM 807 N N . TRP A 1 105 ? 14.085 -6.817 1.523 1.00 98.12 105 TRP A N 1
ATOM 808 C CA . TRP A 1 105 ? 13.237 -7.780 0.828 1.00 98.12 105 TRP A CA 1
ATOM 809 C C . TRP A 1 105 ? 13.427 -9.193 1.370 1.00 98.12 105 TRP A C 1
ATOM 811 O O . TRP A 1 105 ? 12.444 -9.895 1.584 1.00 98.12 105 TRP A O 1
ATOM 821 N N . HIS A 1 106 ? 14.673 -9.612 1.609 1.00 97.75 106 HIS A N 1
ATOM 822 C CA . HIS A 1 106 ? 14.956 -10.942 2.156 1.00 97.75 106 HIS A CA 1
ATOM 823 C C . HIS A 1 106 ? 14.415 -11.107 3.584 1.00 97.75 106 HIS A C 1
ATOM 825 O O . HIS A 1 106 ? 14.052 -12.216 3.962 1.00 97.75 106 HIS A O 1
ATOM 831 N N . GLU A 1 107 ? 14.320 -10.015 4.348 1.00 97.88 107 GLU A N 1
ATOM 832 C CA . GLU A 1 107 ? 13.683 -9.985 5.671 1.00 97.88 107 GLU A CA 1
ATOM 833 C C . GLU A 1 107 ? 12.153 -10.085 5.577 1.00 97.88 107 GLU A C 1
ATOM 835 O O . GLU A 1 107 ? 11.535 -10.851 6.310 1.00 97.88 107 GLU A O 1
ATOM 840 N N . LEU A 1 108 ? 11.529 -9.330 4.666 1.00 98.19 108 LEU A N 1
ATOM 841 C CA . LEU A 1 108 ? 10.072 -9.173 4.627 1.00 98.19 108 LEU A CA 1
ATOM 842 C C . LEU A 1 108 ? 9.347 -10.223 3.784 1.00 98.19 108 LEU A C 1
ATOM 844 O O . LEU A 1 108 ? 8.233 -10.612 4.130 1.00 98.19 108 LEU A O 1
ATOM 848 N N . ALA A 1 109 ? 9.939 -10.674 2.677 1.00 98.00 109 ALA A N 1
ATOM 849 C CA . ALA A 1 109 ? 9.306 -11.622 1.760 1.00 98.00 109 ALA A CA 1
ATOM 850 C C . ALA A 1 109 ? 8.844 -12.931 2.434 1.00 98.00 109 ALA A C 1
ATOM 852 O O . ALA A 1 109 ? 7.746 -13.374 2.103 1.00 98.00 109 ALA A O 1
ATOM 853 N N . PRO A 1 110 ? 9.572 -13.516 3.413 1.00 97.81 110 PRO A N 1
ATOM 854 C CA . PRO A 1 110 ? 9.118 -14.710 4.132 1.00 97.81 110 PRO A CA 1
ATOM 855 C C . PRO A 1 110 ? 7.796 -14.552 4.896 1.00 97.81 110 PRO A C 1
ATOM 857 O O . PRO A 1 110 ? 7.182 -15.555 5.247 1.00 97.81 110 PRO A O 1
ATOM 860 N N . HIS A 1 111 ? 7.339 -13.323 5.164 1.00 97.88 111 HIS A N 1
ATOM 861 C CA . HIS A 1 111 ? 6.033 -13.094 5.785 1.00 97.88 111 HIS A CA 1
ATOM 862 C C . HIS A 1 111 ? 4.864 -13.272 4.808 1.00 97.88 111 HIS A C 1
ATOM 864 O O . HIS A 1 111 ? 3.720 -13.320 5.257 1.00 97.88 111 HIS A O 1
ATOM 870 N N . PHE A 1 112 ? 5.108 -13.343 3.498 1.00 97.94 112 PHE A N 1
ATOM 871 C CA . PHE A 1 112 ? 4.073 -13.389 2.467 1.00 97.94 112 PHE A CA 1
ATOM 872 C C . PHE A 1 112 ? 4.076 -14.714 1.710 1.00 97.94 112 PHE A C 1
ATOM 874 O O . PHE A 1 112 ? 5.130 -15.256 1.378 1.00 97.94 112 PHE A O 1
ATOM 881 N N . ASP A 1 113 ? 2.883 -15.153 1.312 1.00 95.19 113 ASP A N 1
ATOM 882 C CA . ASP A 1 113 ? 2.754 -16.111 0.221 1.00 95.19 113 ASP A CA 1
ATOM 883 C C . ASP A 1 113 ? 2.992 -15.361 -1.093 1.00 95.19 113 ASP A C 1
ATOM 885 O O . ASP A 1 113 ? 2.219 -14.485 -1.494 1.00 95.19 113 ASP A O 1
ATOM 889 N N . MET A 1 114 ? 4.119 -15.647 -1.743 1.00 95.56 114 MET A N 1
ATOM 890 C CA . MET A 1 114 ? 4.554 -14.890 -2.914 1.00 95.56 114 MET A CA 1
ATOM 891 C C . MET A 1 114 ? 3.629 -15.127 -4.110 1.00 95.56 114 MET A C 1
ATOM 893 O O . MET A 1 114 ? 3.606 -16.202 -4.708 1.00 95.56 114 MET A O 1
ATOM 897 N N . LEU A 1 115 ? 2.894 -14.082 -4.489 1.00 94.75 115 LEU A N 1
ATOM 898 C CA . LEU A 1 115 ? 1.994 -14.098 -5.639 1.00 94.75 115 LEU A CA 1
ATOM 899 C C . LEU A 1 115 ? 2.738 -13.791 -6.951 1.00 94.75 115 LEU A C 1
ATOM 901 O O . LEU A 1 115 ? 3.628 -12.927 -6.970 1.00 94.75 115 LEU A O 1
ATOM 905 N N . PRO A 1 116 ? 2.343 -14.414 -8.079 1.00 95.19 116 PRO A N 1
ATOM 906 C CA . PRO A 1 116 ? 2.858 -14.050 -9.390 1.00 95.19 116 PRO A CA 1
ATOM 907 C C . PRO A 1 116 ? 2.714 -12.554 -9.659 1.00 95.19 116 PRO A C 1
ATOM 909 O O . PRO A 1 116 ? 1.672 -11.942 -9.422 1.00 95.19 116 PRO A O 1
ATOM 912 N N . GLY A 1 117 ? 3.796 -11.951 -10.146 1.00 94.62 117 GLY A N 1
ATOM 913 C CA . GLY A 1 117 ? 3.822 -10.526 -10.450 1.00 94.62 117 GLY A CA 1
ATOM 914 C C . GLY A 1 117 ? 4.127 -9.636 -9.253 1.00 94.62 117 GLY A C 1
ATOM 915 O O . GLY A 1 117 ? 4.098 -8.414 -9.434 1.00 94.62 117 GLY A O 1
ATOM 916 N N . ALA A 1 118 ? 4.485 -10.198 -8.091 1.00 96.56 118 ALA A N 1
ATOM 917 C CA . ALA A 1 118 ? 5.067 -9.459 -6.973 1.00 96.56 118 ALA A CA 1
ATOM 918 C C . ALA A 1 118 ? 6.172 -8.519 -7.467 1.00 96.56 118 ALA A C 1
ATOM 920 O O . ALA A 1 118 ? 7.157 -8.932 -8.092 1.00 96.56 118 ALA A O 1
ATOM 921 N N . ARG A 1 119 ? 5.941 -7.221 -7.281 1.00 96.94 119 ARG A N 1
ATOM 922 C CA . ARG A 1 119 ? 6.771 -6.156 -7.847 1.00 96.94 119 ARG A CA 1
ATOM 923 C C . ARG A 1 119 ? 7.633 -5.502 -6.784 1.00 96.94 119 ARG A C 1
ATOM 925 O O . ARG A 1 119 ? 8.778 -5.175 -7.073 1.00 96.94 119 ARG A O 1
ATOM 932 N N . GLN A 1 120 ? 7.064 -5.288 -5.607 1.00 98.25 120 GLN A N 1
ATOM 933 C CA . GLN A 1 120 ? 7.686 -4.617 -4.472 1.00 98.25 120 GLN A CA 1
ATOM 934 C C . GLN A 1 120 ? 6.868 -4.912 -3.206 1.00 98.25 120 GLN A C 1
ATOM 936 O O . GLN A 1 120 ? 5.713 -5.330 -3.292 1.00 98.25 120 GLN A O 1
ATOM 941 N N . ILE A 1 121 ? 7.459 -4.684 -2.040 1.00 98.75 121 ILE A N 1
ATOM 942 C CA . ILE A 1 121 ? 6.756 -4.653 -0.758 1.00 98.75 121 ILE A CA 1
ATOM 943 C C . ILE A 1 121 ? 6.698 -3.193 -0.324 1.00 98.75 121 ILE A C 1
ATOM 945 O O . ILE A 1 121 ? 7.685 -2.467 -0.430 1.00 98.75 121 ILE A O 1
ATOM 949 N N . ILE A 1 122 ? 5.542 -2.749 0.151 1.00 98.81 122 ILE A N 1
ATOM 950 C CA . ILE A 1 122 ? 5.407 -1.436 0.776 1.00 98.81 122 ILE A CA 1
ATOM 951 C C . ILE A 1 122 ? 5.367 -1.652 2.281 1.00 98.81 122 ILE A C 1
ATOM 953 O O . ILE A 1 122 ? 4.411 -2.240 2.785 1.00 98.81 122 ILE A O 1
ATOM 957 N N . ARG A 1 123 ? 6.403 -1.193 2.986 1.00 98.88 123 ARG A N 1
ATOM 958 C CA . ARG A 1 123 ? 6.504 -1.227 4.453 1.00 98.88 123 ARG A CA 1
ATOM 959 C C . ARG A 1 123 ? 6.081 0.128 4.997 1.00 98.88 123 ARG A C 1
ATOM 961 O O . ARG A 1 123 ? 6.453 1.151 4.430 1.00 98.88 123 ARG A O 1
ATOM 968 N N . ALA A 1 124 ? 5.300 0.152 6.070 1.00 98.75 124 ALA A N 1
ATOM 969 C CA . ALA A 1 124 ? 4.823 1.383 6.680 1.00 98.75 124 ALA A CA 1
ATOM 970 C C . ALA A 1 124 ? 4.922 1.350 8.201 1.00 98.75 124 ALA A C 1
ATOM 972 O O . ALA A 1 124 ? 4.418 0.434 8.851 1.00 98.75 124 ALA A O 1
ATOM 973 N N . LYS A 1 125 ? 5.513 2.411 8.749 1.00 98.81 125 LYS A N 1
ATOM 974 C CA . LYS A 1 125 ? 5.473 2.746 10.169 1.00 98.81 125 LYS A CA 1
ATOM 975 C C . LYS A 1 125 ? 4.219 3.561 10.435 1.00 98.81 125 LYS A C 1
ATOM 977 O O . LYS A 1 125 ? 3.962 4.540 9.737 1.00 98.81 125 LYS A O 1
ATOM 982 N N . ILE A 1 126 ? 3.427 3.120 11.400 1.00 98.75 126 ILE A N 1
ATOM 983 C CA . ILE A 1 126 ? 2.121 3.676 11.733 1.00 98.75 126 ILE A CA 1
ATOM 984 C C . ILE A 1 126 ? 2.255 4.552 12.971 1.00 98.75 126 ILE A C 1
ATOM 986 O O . ILE A 1 126 ? 2.613 4.066 14.042 1.00 98.75 126 ILE A O 1
ATOM 990 N N . ASP A 1 127 ? 1.899 5.822 12.816 1.00 97.75 127 ASP A N 1
ATOM 991 C CA . ASP A 1 127 ? 1.948 6.825 13.884 1.00 97.75 127 ASP A CA 1
ATOM 992 C C . ASP A 1 127 ? 0.569 7.028 14.522 1.00 97.75 127 ASP A C 1
ATOM 994 O O . ASP A 1 127 ? 0.435 7.542 15.631 1.00 97.75 127 ASP A O 1
ATOM 998 N N . THR A 1 128 ? -0.503 6.696 13.797 1.00 98.62 128 THR A N 1
ATOM 999 C CA . THR A 1 128 ? -1.868 6.916 14.271 1.00 98.62 128 THR A CA 1
ATOM 1000 C C . THR A 1 128 ? -2.835 5.899 13.688 1.00 98.62 128 THR A C 1
ATOM 1002 O O . THR A 1 128 ? -2.960 5.752 12.471 1.00 98.62 128 THR A O 1
ATOM 1005 N N . VAL A 1 129 ? -3.607 5.262 14.564 1.00 98.75 129 VAL A N 1
ATOM 1006 C CA . VAL A 1 129 ? -4.763 4.445 14.193 1.00 98.75 129 VAL A CA 1
ATOM 1007 C C . VAL A 1 129 ? -6.032 5.222 14.502 1.00 98.75 129 VAL A C 1
ATOM 1009 O O . VAL A 1 129 ? -6.205 5.737 15.604 1.00 98.75 129 VAL A O 1
ATOM 1012 N N . LYS A 1 130 ? -6.952 5.306 13.542 1.00 98.62 130 LYS A N 1
ATOM 1013 C CA . LYS A 1 130 ? -8.229 6.000 13.717 1.00 98.62 130 LYS A CA 1
ATOM 1014 C C . LYS A 1 130 ? -9.388 5.102 13.335 1.00 98.62 130 LYS A C 1
ATOM 1016 O O . LYS A 1 130 ? -9.486 4.668 12.188 1.00 98.62 130 LYS A O 1
ATOM 1021 N N . THR A 1 131 ? -10.306 4.885 14.266 1.00 98.19 131 THR A N 1
ATOM 1022 C CA . THR A 1 131 ? -11.585 4.234 13.986 1.00 98.19 131 THR A CA 1
ATOM 1023 C C . THR A 1 131 ? -12.680 5.279 13.848 1.00 98.19 131 THR A C 1
ATOM 1025 O O . THR A 1 131 ? -12.678 6.326 14.496 1.00 98.19 131 THR A O 1
ATOM 1028 N N . SER A 1 132 ? -13.627 5.017 12.961 1.00 97.06 132 SER A N 1
ATOM 1029 C CA . SER A 1 132 ? -14.819 5.833 12.751 1.00 97.06 132 SER A CA 1
ATOM 1030 C C . SER A 1 132 ? -16.005 4.933 12.444 1.00 97.06 132 SER A C 1
ATOM 1032 O O . SER A 1 132 ? -15.843 3.775 12.061 1.00 97.06 132 SER A O 1
ATOM 1034 N N . CYS A 1 133 ? -17.205 5.459 12.660 1.00 93.00 133 CYS A N 1
ATOM 1035 C CA . CYS A 1 133 ? -18.426 4.721 12.395 1.00 93.00 133 CYS A CA 1
ATOM 1036 C C . CYS A 1 133 ? -18.710 4.685 10.887 1.00 93.00 133 CYS A C 1
ATOM 1038 O O . CYS A 1 133 ? -18.520 5.694 10.213 1.00 93.00 133 CYS A O 1
ATOM 1040 N N . GLY A 1 134 ? -19.161 3.540 10.377 1.00 90.94 134 GLY A N 1
ATOM 1041 C CA . GLY A 1 134 ? -19.477 3.329 8.964 1.00 90.94 134 GLY A CA 1
ATOM 1042 C C . GLY A 1 134 ? -20.961 3.073 8.708 1.00 90.94 134 GLY A C 1
ATOM 1043 O O . GLY A 1 134 ? -21.267 2.199 7.917 1.00 90.94 134 GLY A O 1
ATOM 1044 N N . PHE A 1 135 ? -21.885 3.763 9.393 1.00 93.31 135 PHE A N 1
ATOM 1045 C CA . PHE A 1 135 ? -23.332 3.473 9.304 1.00 93.31 135 PHE A CA 1
ATOM 1046 C C . PHE A 1 135 ? -23.922 3.540 7.889 1.00 93.31 135 PHE A C 1
ATOM 1048 O O . PHE A 1 135 ? -24.943 2.912 7.638 1.00 93.31 135 PHE A O 1
ATOM 1055 N N . SER A 1 136 ? -23.298 4.285 6.977 1.00 94.75 136 SER A N 1
ATOM 1056 C CA . SER A 1 136 ? -23.704 4.357 5.571 1.00 94.75 136 SER A CA 1
ATOM 1057 C C . SER A 1 136 ? -22.983 3.359 4.659 1.00 94.75 136 SER A C 1
ATOM 1059 O O . SER A 1 136 ? -23.297 3.310 3.473 1.00 94.75 136 SER A O 1
ATOM 1061 N N . ILE A 1 137 ? -22.004 2.601 5.167 1.00 95.38 137 ILE A N 1
ATOM 1062 C CA . ILE A 1 137 ? -21.285 1.596 4.379 1.00 95.38 137 ILE A CA 1
ATOM 1063 C C . ILE A 1 137 ? -22.205 0.380 4.221 1.00 95.38 137 ILE A C 1
ATOM 1065 O O . ILE A 1 137 ? -22.625 -0.186 5.233 1.00 95.38 137 ILE A O 1
ATOM 1069 N N . PRO A 1 138 ? -22.563 -0.003 2.983 1.00 94.94 138 PRO A N 1
ATOM 1070 C CA . PRO A 1 138 ? -23.494 -1.095 2.765 1.00 94.94 138 PRO A CA 1
ATOM 1071 C C . PRO A 1 138 ? -22.822 -2.448 3.002 1.00 94.94 138 PRO A C 1
ATOM 1073 O O . PRO A 1 138 ? -21.597 -2.586 2.945 1.00 94.94 138 PRO A O 1
ATOM 1076 N N . PHE A 1 139 ? -23.659 -3.456 3.228 1.00 95.88 139 PHE A N 1
ATOM 1077 C CA . PHE A 1 139 ? -23.214 -4.838 3.284 1.00 95.88 139 PHE A CA 1
ATOM 1078 C C . PHE A 1 139 ? -22.815 -5.349 1.896 1.00 95.88 139 PHE A C 1
ATOM 1080 O O . PHE A 1 139 ? -23.465 -5.021 0.903 1.00 95.88 139 PHE A O 1
ATOM 1087 N N . TYR A 1 140 ? -21.791 -6.199 1.847 1.00 95.69 140 TYR A N 1
ATOM 1088 C CA . TYR A 1 140 ? -21.432 -6.987 0.669 1.00 95.69 140 TYR A CA 1
ATOM 1089 C C . TYR A 1 140 ? -21.154 -8.431 1.068 1.00 95.69 140 TYR A C 1
ATOM 1091 O O . TYR A 1 140 ? -20.735 -8.714 2.189 1.00 95.69 140 TYR A O 1
ATOM 1099 N N . THR A 1 141 ? -21.336 -9.340 0.117 1.00 94.44 141 THR A N 1
ATOM 1100 C CA . THR A 1 141 ? -20.963 -10.746 0.261 1.00 94.44 141 THR A CA 1
ATOM 1101 C C . THR A 1 141 ? -19.724 -11.021 -0.577 1.00 94.44 141 THR A C 1
ATOM 1103 O O . THR A 1 141 ? -19.632 -10.603 -1.729 1.00 94.44 141 THR A O 1
ATOM 1106 N N . TYR A 1 142 ? -18.748 -11.699 0.021 1.00 94.81 142 TYR A N 1
ATOM 1107 C CA . TYR A 1 142 ? -17.535 -12.114 -0.668 1.00 94.81 142 TYR A CA 1
ATOM 1108 C C . TYR A 1 142 ? -17.779 -13.420 -1.432 1.00 94.81 142 TYR A C 1
ATOM 1110 O O . TYR A 1 142 ? -18.157 -14.423 -0.832 1.00 94.81 142 TYR A O 1
ATOM 1118 N N . GLU A 1 143 ? -17.533 -13.407 -2.743 1.00 95.88 143 GLU A N 1
ATOM 1119 C CA . GLU A 1 143 ? -17.738 -14.566 -3.628 1.00 95.88 143 GLU A CA 1
ATOM 1120 C C . GLU A 1 143 ? -16.427 -15.225 -4.095 1.00 95.88 143 GLU A C 1
ATOM 1122 O O . GLU A 1 143 ? -16.462 -16.247 -4.775 1.00 95.88 143 GLU A O 1
ATOM 1127 N N . GLY A 1 144 ? -15.266 -14.674 -3.729 1.00 95.75 144 GLY A N 1
ATOM 1128 C CA . GLY A 1 144 ? -13.957 -15.186 -4.144 1.00 95.75 144 GLY A CA 1
ATOM 1129 C C . GLY A 1 144 ? -13.020 -14.110 -4.696 1.00 95.75 144 GLY A C 1
ATOM 1130 O O . GLY A 1 144 ? -13.409 -12.958 -4.901 1.00 95.75 144 GLY A O 1
ATOM 1131 N N . GLU A 1 145 ? -11.769 -14.503 -4.942 1.00 95.62 145 GLU A N 1
ATOM 1132 C CA . GLU A 1 145 ? -10.758 -13.639 -5.550 1.00 95.62 145 GLU A CA 1
ATOM 1133 C C . GLU A 1 145 ? -10.892 -13.627 -7.076 1.00 95.62 145 GLU A C 1
ATOM 1135 O O . GLU A 1 145 ? -11.256 -14.626 -7.700 1.00 95.62 145 GLU A O 1
ATOM 1140 N N . ARG A 1 146 ? -10.507 -12.513 -7.706 1.00 95.69 146 ARG A N 1
ATOM 1141 C CA . ARG A 1 146 ? -10.288 -12.489 -9.159 1.00 95.69 146 ARG A CA 1
ATOM 1142 C C . ARG A 1 146 ? -8.952 -13.156 -9.477 1.00 95.69 146 ARG A C 1
ATOM 1144 O O . ARG A 1 146 ? -7.924 -12.759 -8.936 1.00 95.69 146 ARG A O 1
ATOM 1151 N N . ASP A 1 147 ? -8.926 -14.084 -10.422 1.00 95.12 147 ASP A N 1
ATOM 1152 C CA . ASP A 1 147 ? -7.695 -14.740 -10.888 1.00 95.12 147 ASP A CA 1
ATOM 1153 C C . ASP A 1 147 ? -6.993 -13.986 -12.034 1.00 95.12 147 ASP A C 1
ATOM 1155 O O . ASP A 1 147 ? -5.847 -14.279 -12.371 1.00 95.12 147 ASP A O 1
ATOM 1159 N N . THR A 1 148 ? -7.649 -12.970 -12.603 1.00 96.50 148 THR A N 1
ATOM 1160 C CA . THR A 1 148 ? -7.228 -12.288 -13.834 1.00 96.50 148 THR A CA 1
ATOM 1161 C C . THR A 1 148 ? -5.804 -11.735 -13.775 1.00 96.50 148 THR A C 1
ATOM 1163 O O . THR A 1 148 ? -5.063 -11.858 -14.747 1.00 96.50 148 THR A O 1
ATOM 1166 N N . LEU A 1 149 ? -5.393 -11.133 -12.652 1.00 95.56 149 LEU A N 1
ATOM 1167 C CA . LEU A 1 149 ? -4.046 -10.564 -12.519 1.00 95.56 149 LEU A CA 1
ATOM 1168 C C . LEU A 1 149 ? -2.967 -11.654 -12.437 1.00 95.56 149 LEU A C 1
ATOM 1170 O O . LEU A 1 149 ? -1.898 -11.525 -13.039 1.00 95.56 149 LEU A O 1
ATOM 1174 N N . VAL A 1 150 ? -3.267 -12.738 -11.724 1.00 95.12 150 VAL A N 1
ATOM 1175 C CA . VAL A 1 150 ? -2.379 -13.898 -11.600 1.00 95.12 150 VAL A CA 1
ATOM 1176 C C . VAL A 1 150 ? -2.230 -14.583 -12.956 1.00 95.12 150 VAL A C 1
ATOM 1178 O O . VAL A 1 150 ? -1.109 -14.799 -13.406 1.00 95.12 150 VAL A O 1
ATOM 1181 N N . GLN A 1 151 ? -3.338 -14.834 -13.659 1.00 96.56 151 GLN A N 1
ATOM 1182 C CA . GLN A 1 151 ? -3.321 -15.398 -15.010 1.00 96.56 151 GLN A CA 1
ATOM 1183 C C . GLN A 1 151 ? -2.572 -14.499 -16.000 1.00 96.56 151 GLN A C 1
ATOM 1185 O O . GLN A 1 151 ? -1.731 -14.983 -16.754 1.00 96.56 151 GLN A O 1
ATOM 1190 N N . TRP A 1 152 ? -2.830 -13.185 -15.984 1.00 96.62 152 TRP A N 1
ATOM 1191 C CA . TRP A 1 152 ? -2.124 -12.228 -16.841 1.00 96.62 152 TRP A CA 1
ATOM 1192 C C . TRP A 1 152 ? -0.611 -12.272 -16.620 1.00 96.62 152 TRP A C 1
ATOM 1194 O O . TRP A 1 152 ? 0.144 -12.173 -17.587 1.00 96.62 152 TRP A O 1
ATOM 1204 N N . THR A 1 153 ? -0.180 -12.438 -15.368 1.00 95.69 153 THR A N 1
ATOM 1205 C CA . THR A 1 153 ? 1.242 -12.533 -15.032 1.00 95.69 153 THR A CA 1
ATOM 1206 C C . THR A 1 153 ? 1.833 -13.882 -15.440 1.00 95.69 153 THR A C 1
ATOM 1208 O O . THR A 1 153 ? 2.887 -13.905 -16.061 1.00 95.69 153 THR A O 1
ATOM 1211 N N . ASN A 1 154 ? 1.153 -14.995 -15.157 1.00 96.31 154 ASN A N 1
ATOM 1212 C CA . ASN A 1 154 ? 1.629 -16.339 -15.511 1.00 96.31 154 ASN A CA 1
ATOM 1213 C C . ASN A 1 154 ? 1.724 -16.559 -17.029 1.00 96.31 154 ASN A C 1
ATOM 1215 O O . ASN A 1 154 ? 2.538 -17.352 -17.488 1.00 96.31 154 ASN A O 1
ATOM 1219 N N . ASN A 1 155 ? 0.925 -15.832 -17.813 1.00 96.94 155 ASN A N 1
ATOM 1220 C CA . ASN A 1 155 ? 0.984 -15.835 -19.275 1.00 96.94 155 ASN A CA 1
ATOM 1221 C C . ASN A 1 155 ? 2.115 -14.952 -19.842 1.00 96.94 155 ASN A C 1
ATOM 1223 O O . ASN A 1 155 ? 2.068 -14.590 -21.019 1.00 96.94 155 ASN A O 1
ATOM 1227 N N . LYS A 1 156 ? 3.084 -14.541 -19.016 1.00 96.56 156 LYS A N 1
ATOM 1228 C CA . LYS A 1 156 ? 4.234 -13.722 -19.410 1.00 96.56 156 LYS A CA 1
ATOM 1229 C C . LYS A 1 156 ? 5.533 -14.314 -18.904 1.00 96.56 156 LYS A C 1
ATOM 1231 O O . LYS A 1 156 ? 5.590 -14.823 -17.789 1.00 96.56 156 LYS A O 1
ATOM 1236 N N . SER A 1 157 ? 6.588 -14.183 -19.701 1.00 96.81 157 SER A N 1
ATOM 1237 C CA . SER A 1 157 ? 7.942 -14.451 -19.226 1.00 96.81 157 SER A CA 1
ATOM 1238 C C . SER A 1 157 ? 8.413 -13.366 -18.249 1.00 96.81 157 SER A C 1
ATOM 1240 O O . SER A 1 157 ? 7.883 -12.246 -18.207 1.00 96.81 157 SER A O 1
ATOM 1242 N N . ASP A 1 158 ? 9.468 -13.665 -17.493 1.00 93.56 158 ASP A N 1
ATOM 1243 C CA . ASP A 1 158 ? 10.107 -12.692 -16.606 1.00 93.56 158 ASP A CA 1
ATOM 1244 C C . ASP A 1 158 ? 10.611 -11.459 -17.371 1.00 93.56 158 ASP A C 1
ATOM 1246 O O . ASP A 1 158 ? 10.524 -10.331 -16.878 1.00 93.56 158 ASP A O 1
ATOM 1250 N N . GLU A 1 159 ? 11.117 -11.645 -18.591 1.00 95.94 159 GLU A N 1
ATOM 1251 C CA . GLU A 1 159 ? 11.552 -10.570 -19.487 1.00 95.94 159 GLU A CA 1
ATOM 1252 C C . GLU A 1 159 ? 10.377 -9.688 -19.909 1.00 95.94 159 GLU A C 1
ATOM 1254 O O . GLU A 1 159 ? 10.498 -8.460 -19.885 1.00 95.94 159 GLU A O 1
ATOM 1259 N N . GLU A 1 160 ? 9.228 -10.280 -20.244 1.00 97.19 160 GLU A N 1
ATOM 1260 C CA . GLU A 1 160 ? 8.019 -9.532 -20.596 1.00 97.19 160 GLU A CA 1
ATOM 1261 C C . GLU A 1 160 ? 7.494 -8.714 -19.411 1.00 97.19 160 GLU A C 1
ATOM 1263 O O . GLU A 1 160 ? 7.123 -7.547 -19.579 1.00 97.19 160 GLU A O 1
ATOM 1268 N N . ILE A 1 161 ? 7.512 -9.277 -18.198 1.00 96.75 161 ILE A N 1
ATOM 1269 C CA . ILE A 1 161 ? 7.133 -8.559 -16.973 1.00 96.75 161 ILE A CA 1
ATOM 1270 C C . ILE A 1 161 ? 8.113 -7.418 -16.680 1.00 96.75 161 ILE A C 1
ATOM 1272 O O . ILE A 1 161 ? 7.686 -6.297 -16.381 1.00 96.75 161 ILE A O 1
ATOM 1276 N N . LYS A 1 162 ? 9.426 -7.647 -16.808 1.00 94.88 162 LYS A N 1
ATOM 1277 C CA . LYS A 1 162 ? 10.448 -6.597 -16.655 1.00 94.88 162 LYS A CA 1
ATOM 1278 C C . LYS A 1 162 ? 10.260 -5.481 -17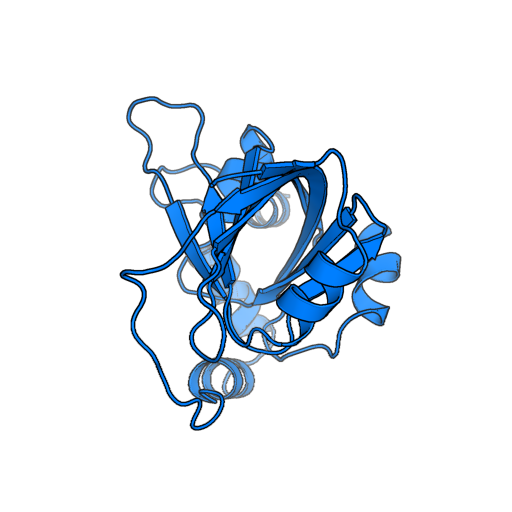.685 1.00 94.88 162 LYS A C 1
ATOM 1280 O O . LYS A 1 162 ? 10.270 -4.304 -17.316 1.00 94.88 162 LYS A O 1
ATOM 1285 N N . ALA A 1 163 ? 10.027 -5.825 -18.951 1.00 96.56 163 ALA A N 1
ATOM 1286 C CA . ALA A 1 163 ? 9.759 -4.863 -20.018 1.00 96.56 163 ALA A CA 1
ATOM 1287 C C . ALA A 1 163 ? 8.476 -4.059 -19.751 1.00 96.56 163 ALA A C 1
ATOM 1289 O O . ALA A 1 163 ? 8.459 -2.836 -19.921 1.00 96.56 163 ALA A O 1
ATOM 1290 N N . TYR A 1 164 ? 7.421 -4.717 -19.260 1.00 97.19 164 TYR A N 1
ATOM 1291 C CA . TYR A 1 164 ? 6.182 -4.054 -18.862 1.00 97.19 164 TYR A CA 1
ATOM 1292 C C . TYR A 1 164 ? 6.422 -3.050 -17.731 1.00 97.19 164 TYR A C 1
ATOM 1294 O O . TYR A 1 164 ? 6.041 -1.885 -17.857 1.00 97.19 164 TYR A O 1
ATOM 1302 N N . ARG A 1 165 ? 7.117 -3.457 -16.660 1.00 96.94 165 ARG A N 1
ATOM 1303 C CA . ARG A 1 165 ? 7.463 -2.580 -15.528 1.00 96.94 165 ARG A CA 1
ATOM 1304 C C . ARG A 1 165 ? 8.313 -1.390 -15.978 1.00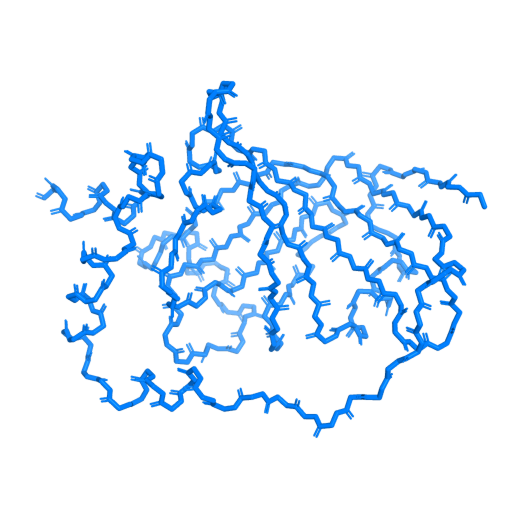 96.94 165 ARG A C 1
ATOM 1306 O O . ARG A 1 165 ? 8.013 -0.262 -15.598 1.00 96.94 165 ARG A O 1
ATOM 1313 N N . LYS A 1 166 ? 9.300 -1.604 -16.856 1.00 96.12 166 LYS A N 1
ATOM 1314 C CA . LYS A 1 166 ? 10.104 -0.528 -17.464 1.00 96.12 166 LYS A CA 1
ATOM 1315 C C . LYS A 1 166 ? 9.237 0.487 -18.220 1.00 96.12 166 LYS A C 1
ATOM 1317 O O . LYS A 1 166 ? 9.454 1.693 -18.114 1.00 96.12 166 LYS A O 1
ATOM 1322 N N . LYS A 1 167 ? 8.238 0.010 -18.963 1.00 95.88 167 LYS A N 1
ATOM 1323 C CA . LYS A 1 167 ? 7.343 0.860 -19.759 1.00 95.88 167 LYS A CA 1
ATOM 1324 C C . LYS A 1 167 ? 6.277 1.579 -18.925 1.00 95.88 167 LYS A C 1
ATOM 1326 O O . LYS A 1 167 ? 5.900 2.691 -19.273 1.00 95.88 167 LYS A O 1
ATOM 1331 N N . LYS A 1 168 ? 5.736 0.931 -17.890 1.00 96.88 168 LYS A N 1
ATOM 1332 C CA . LYS A 1 168 ? 4.504 1.367 -17.204 1.00 96.88 168 LYS A CA 1
ATOM 1333 C C . LYS A 1 168 ? 4.680 1.761 -15.745 1.00 96.88 168 LYS A C 1
ATOM 1335 O O . LYS A 1 168 ? 3.770 2.341 -15.169 1.00 96.88 168 LYS A O 1
ATOM 1340 N N . ASN A 1 169 ? 5.789 1.404 -15.110 1.00 97.56 169 ASN A N 1
ATOM 1341 C CA . ASN A 1 169 ? 5.948 1.558 -13.663 1.00 97.56 169 ASN A CA 1
ATOM 1342 C C . ASN A 1 169 ? 7.202 2.337 -13.276 1.00 97.56 169 ASN A C 1
ATOM 1344 O O . ASN A 1 169 ? 7.531 2.352 -12.096 1.00 97.56 169 ASN A O 1
ATOM 1348 N N . THR A 1 170 ? 7.898 2.955 -14.235 1.00 97.81 170 THR A N 1
ATOM 1349 C CA . THR A 1 170 ? 9.087 3.778 -13.974 1.00 97.81 170 THR A CA 1
ATOM 1350 C C . THR A 1 170 ? 8.726 5.180 -13.508 1.00 97.81 170 THR A C 1
ATOM 1352 O O . THR A 1 170 ? 9.430 5.705 -12.650 1.00 97.81 170 THR A O 1
ATOM 1355 N N . HIS A 1 171 ? 7.609 5.732 -13.984 1.00 97.88 171 HIS A N 1
ATOM 1356 C CA . HIS A 1 171 ? 7.081 7.035 -13.582 1.00 97.88 171 HIS A CA 1
ATOM 1357 C C . HIS A 1 171 ? 5.613 6.918 -13.165 1.00 97.88 171 HIS A C 1
ATOM 1359 O O . HIS A 1 171 ? 4.911 6.009 -13.620 1.00 97.88 171 HIS A O 1
ATOM 1365 N N . SER A 1 172 ? 5.176 7.832 -12.303 1.00 97.25 172 SER A N 1
ATOM 1366 C CA . SER A 1 172 ? 3.761 8.091 -12.036 1.00 97.25 172 SER A CA 1
ATOM 1367 C C . SER A 1 172 ? 3.086 8.799 -13.216 1.00 97.25 172 SER A C 1
ATOM 1369 O O . SER A 1 172 ? 3.762 9.247 -14.149 1.00 97.25 172 SER A O 1
ATOM 1371 N N . MET A 1 173 ? 1.761 8.940 -13.171 1.00 95.38 173 MET A N 1
ATOM 1372 C CA . MET A 1 173 ? 1.014 9.748 -14.142 1.00 95.38 173 MET A CA 1
ATOM 1373 C C . MET A 1 173 ? 1.432 11.226 -14.131 1.00 95.38 173 MET A C 1
ATOM 1375 O O . MET A 1 173 ? 1.410 11.866 -15.179 1.00 95.38 173 MET A O 1
ATOM 1379 N N . ASP A 1 174 ? 1.900 11.717 -12.981 1.00 96.06 174 ASP A N 1
ATOM 1380 C CA . ASP A 1 174 ? 2.434 13.073 -12.793 1.00 96.06 174 ASP A CA 1
ATOM 1381 C C . ASP A 1 174 ? 3.935 13.180 -13.135 1.00 96.06 174 ASP A C 1
ATOM 1383 O O . ASP A 1 174 ? 4.582 14.184 -12.851 1.00 96.06 174 ASP A O 1
ATOM 1387 N N . GLY A 1 175 ? 4.531 12.134 -13.719 1.00 96.19 175 GLY A N 1
ATOM 1388 C CA . GLY A 1 175 ? 5.937 12.136 -14.135 1.00 96.19 175 GLY A CA 1
ATOM 1389 C C . GLY A 1 175 ? 6.949 11.951 -12.998 1.00 96.19 175 GLY A C 1
ATOM 1390 O O . GLY A 1 175 ? 8.145 12.141 -13.210 1.00 96.19 175 GLY A O 1
ATOM 1391 N N . ILE A 1 176 ? 6.517 11.543 -11.802 1.00 97.19 176 ILE A N 1
ATOM 1392 C CA . ILE A 1 176 ? 7.403 11.335 -10.649 1.00 97.19 176 ILE A CA 1
ATOM 1393 C C . ILE A 1 176 ? 8.121 9.991 -10.790 1.00 97.19 176 ILE A C 1
ATOM 1395 O O . ILE A 1 176 ? 7.495 8.944 -10.975 1.00 97.19 176 ILE A O 1
ATOM 1399 N N . LEU A 1 177 ? 9.450 10.008 -10.677 1.00 97.44 177 LEU A N 1
ATOM 1400 C CA . LEU A 1 177 ? 10.287 8.820 -10.821 1.00 97.44 177 LEU A CA 1
ATOM 1401 C C . LEU A 1 177 ? 10.110 7.849 -9.639 1.00 97.44 177 LEU A C 1
ATOM 1403 O O . LEU A 1 177 ? 10.318 8.197 -8.477 1.00 97.44 177 LEU A O 1
ATOM 1407 N N . THR A 1 178 ? 9.809 6.591 -9.949 1.00 98.06 178 THR A N 1
ATOM 1408 C CA . THR A 1 178 ? 9.695 5.500 -8.966 1.00 98.06 178 THR A CA 1
ATOM 1409 C C . THR A 1 178 ? 11.057 4.848 -8.676 1.00 98.06 178 THR A C 1
ATOM 1411 O O . THR A 1 178 ? 12.002 4.996 -9.459 1.00 98.06 178 THR A O 1
ATOM 1414 N N . PRO A 1 179 ? 11.179 4.025 -7.620 1.00 97.31 179 PRO A N 1
ATOM 1415 C CA . PRO A 1 179 ? 12.374 3.219 -7.363 1.00 97.31 179 PRO A CA 1
ATOM 1416 C C . PRO A 1 179 ? 12.725 2.255 -8.507 1.00 97.31 179 PRO A C 1
ATOM 1418 O O . PRO A 1 179 ? 13.900 2.085 -8.823 1.00 97.31 179 PRO A O 1
ATOM 1421 N N . ILE A 1 180 ? 11.723 1.688 -9.190 1.00 96.19 180 ILE A N 1
ATOM 1422 C CA . ILE A 1 180 ? 11.932 0.867 -10.397 1.00 96.19 180 ILE A CA 1
ATOM 1423 C C . ILE A 1 180 ? 12.517 1.719 -11.528 1.00 96.19 180 ILE A C 1
ATOM 1425 O O . ILE A 1 180 ? 13.452 1.296 -12.202 1.00 96.19 180 ILE A O 1
ATOM 1429 N N . GLY A 1 181 ? 12.006 2.940 -11.713 1.00 95.75 181 GLY A N 1
ATOM 1430 C CA . GLY A 1 181 ? 12.565 3.916 -12.652 1.00 95.75 181 GLY A CA 1
ATOM 1431 C C . GLY A 1 181 ? 14.040 4.196 -12.389 1.00 95.75 181 GLY A C 1
ATOM 1432 O O . GLY A 1 181 ? 14.846 4.138 -13.315 1.00 95.75 181 GLY A O 1
ATOM 1433 N N . LYS A 1 182 ? 14.405 4.394 -11.117 1.00 94.50 182 LYS A N 1
ATOM 1434 C CA . LYS A 1 182 ? 15.797 4.595 -10.693 1.00 94.50 182 LYS A CA 1
ATOM 1435 C C . LYS A 1 182 ? 16.688 3.379 -10.973 1.00 94.50 182 LYS A C 1
ATOM 1437 O O . LYS A 1 182 ? 17.842 3.568 -11.334 1.00 94.50 182 LYS A O 1
ATOM 1442 N N . GLN A 1 183 ? 16.189 2.147 -10.818 1.00 90.88 183 GLN A N 1
ATOM 1443 C CA . GLN A 1 183 ? 16.962 0.933 -11.129 1.00 90.88 183 GLN A CA 1
ATOM 1444 C C . GLN A 1 183 ? 17.235 0.770 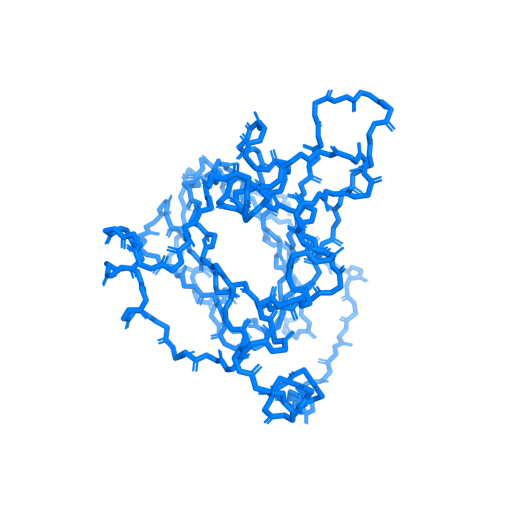-12.626 1.00 90.88 183 GLN A C 1
ATOM 1446 O O . GLN A 1 183 ? 18.310 0.323 -12.995 1.00 90.88 183 GLN A O 1
ATOM 1451 N N . VAL A 1 184 ? 16.279 1.133 -13.483 1.00 87.69 184 VAL A N 1
ATOM 1452 C CA . VAL A 1 184 ? 16.404 0.984 -14.943 1.00 87.69 184 VAL A CA 1
ATOM 1453 C C . VAL A 1 184 ? 17.344 2.023 -15.573 1.00 87.69 184 VAL A C 1
ATOM 1455 O O . VAL A 1 184 ? 17.826 1.810 -16.683 1.00 87.69 184 VAL A O 1
ATOM 1458 N N . GLN A 1 185 ? 17.562 3.157 -14.905 1.00 78.31 185 GLN A N 1
ATOM 1459 C CA . GLN A 1 185 ? 18.464 4.222 -15.360 1.00 78.31 185 GLN A CA 1
ATOM 1460 C C . GLN A 1 185 ? 19.936 3.995 -14.972 1.00 78.31 185 GLN A C 1
ATOM 1462 O O . GLN A 1 185 ? 20.790 4.741 -15.447 1.00 78.31 185 GLN A O 1
ATOM 1467 N N . LYS A 1 186 ? 20.222 3.016 -14.104 1.00 61.12 186 LYS A N 1
ATOM 1468 C CA . LYS A 1 186 ? 21.582 2.584 -13.755 1.00 61.12 186 LYS A CA 1
ATOM 1469 C C . LYS A 1 186 ? 22.088 1.553 -14.755 1.00 61.12 186 LYS A C 1
ATOM 1471 O O . LYS A 1 186 ? 23.305 1.590 -15.025 1.00 61.12 186 LYS A O 1
#

Foldseek 3Di:
DKDKDQWQDPVNVVQVVPFQKKKKWFWAPDPPTDTDIDIDGDPFKADPDRFKIKGQDFDDQEAARQLRLVHPQWMKMWDFDLDDFGKIKIFTFGKHKAAPPDPVCVVCVVVDDDAQRRGTMIMTGGRMMMMDGGPVRHHDDDPDDDCVRSVVRVPDDPVRSLVSCCVRYQAGPVRGGGPSVVVVVD

pLDDT: mean 96.5, std 3.82, range [61.12, 98.88]

InterPro domains:
  IPR011576 Pyridoxamine 5'-phosphate oxidase, N-terminal [PF01243] (10-133)
  IPR012349 FMN-binding split barrel [G3DSA:2.30.110.10] (2-129)

Sequence (186 aa):
MAKTYESILPAHEAFITRQRVFFVGSAPLSEEGNVNISPKGYDSFRILSTNEVAYLDLTGSGNETSAHITENGRMTIMFMAFEGAPMILRLYGRAEVILPNTSEWHELAPHFDMLPGARQIIRAKIDTVKTSCGFSIPFYTYEGERDTLVQWTNNKSDEEIKAYRKKKNTHSMDGILTPIGKQVQK

Organism: NCBI:txid2597270